Protein AF-A0A928PXU5-F1 (afdb_monomer_lite)

Secondary structure (DSSP, 8-state):
-EEEEEEEEEEEEEEEEPTTSTTEEEEEEEEEEEEEEEE-SSTTSPPEEEEEEEEEEEEEEEE-----S-B--SS--TT--S-SS---B--PPEEEEEEPPPEEEEEEEEE--TTS-------HHHHHTTTS-----PPTT-EEEEEEEE--EEEEEE---PPP----------------TTS-HHHHHHHS----GGGSPPPTTTT-------------

Foldseek 3Di:
DDWDFKFWPDKDWDWADDPPDAQKIKIKIKTKMKIWDFDDPDPPDGTDIDIAIDIDIDIDIDRQDGDPDFDQDPDDDPVCPDDDDSDRPPQFFDKDKDWDGWAWDDKDKDWDAPPPPQPQDDDQVNCVVPPRDHPSPRDGGDTDMDTDTHIDMDMDTHGDDDDDDDDDPPPPPPPPPPPPVDDDVVVVVVPDDPPVVVVDDDDPVVVDPDDDDDDDDDDD

Radius of gyration: 29.77 Å; chains: 1; bounding box: 66×73×74 Å

Sequence (220 aa):
MRLRSAEVLNVFIDVQPVNFNKGFFSCDLTFFFLLGFDLFTSPKNRATCINGITTYSKRVILYGSEGNVKVFSSTVSEECSNHNTTSRSNNCPKCVVQAVDPVPLSARIGELRDCYENVCCIPECVCNCIGGHVATDLQCGEPTVFVTLGLFTIIQLIRNVQMLIPVYDFCIPEKACTDSANDQPCDAFKKIKFPTDDFFPPRPCDISGCGCGCNNCEEE

pLDDT: mean 75.22, std 17.7, range [30.98, 97.38]

Structure (mmCIF, N/CA/C/O backbone):
data_AF-A0A928PXU5-F1
#
_entry.id   AF-A0A928PXU5-F1
#
loop_
_atom_site.group_PDB
_atom_site.id
_atom_site.type_symbol
_atom_site.label_atom_id
_atom_site.label_alt_id
_atom_site.label_comp_id
_atom_site.label_asym_id
_atom_site.label_entity_id
_atom_site.label_seq_id
_atom_site.pdbx_PDB_ins_code
_atom_site.Cartn_x
_atom_site.Cartn_y
_atom_site.Cartn_z
_atom_site.occupancy
_atom_site.B_iso_or_equiv
_atom_site.auth_seq_id
_atom_site.auth_comp_id
_atom_site.auth_asym_id
_atom_site.auth_atom_id
_atom_site.pdbx_PDB_model_num
ATOM 1 N N . MET A 1 1 ? -12.043 -4.207 24.046 1.00 86.50 1 MET A N 1
ATOM 2 C CA . MET A 1 1 ? -12.053 -3.823 22.619 1.00 86.50 1 MET A CA 1
ATOM 3 C C . MET A 1 1 ? -11.528 -4.991 21.808 1.00 86.50 1 MET A C 1
ATOM 5 O O . MET A 1 1 ? -10.602 -5.642 22.273 1.00 86.50 1 MET A O 1
ATOM 9 N N . ARG A 1 2 ? -12.107 -5.267 20.640 1.00 89.00 2 ARG A N 1
ATOM 10 C CA . ARG A 1 2 ? -11.629 -6.298 19.710 1.00 89.00 2 ARG A CA 1
ATOM 11 C C . ARG A 1 2 ? -11.490 -5.692 18.317 1.00 89.00 2 ARG A C 1
ATOM 13 O O . ARG A 1 2 ? -12.437 -5.076 17.843 1.00 89.00 2 ARG A O 1
ATOM 20 N N . LEU A 1 3 ? -10.337 -5.868 17.676 1.00 92.81 3 LEU A N 1
ATOM 21 C CA . LEU A 1 3 ? -10.155 -5.536 16.261 1.00 92.81 3 LEU A CA 1
ATOM 22 C C . LEU A 1 3 ? -10.848 -6.623 15.427 1.00 92.81 3 LEU A C 1
ATOM 24 O O . LEU A 1 3 ? -10.551 -7.805 15.585 1.00 92.81 3 LEU A O 1
ATOM 28 N N . ARG A 1 4 ? -11.837 -6.222 14.629 1.00 92.06 4 ARG A N 1
ATOM 29 C CA . ARG A 1 4 ? -12.734 -7.102 13.871 1.00 92.06 4 ARG A CA 1
ATOM 30 C C . ARG A 1 4 ? -12.236 -7.322 12.447 1.00 92.06 4 ARG A C 1
ATOM 32 O O . ARG A 1 4 ? -12.264 -8.452 11.974 1.00 92.06 4 ARG A O 1
ATOM 39 N N . SER A 1 5 ? -11.818 -6.253 11.781 1.00 94.06 5 SER A N 1
ATOM 40 C CA . SER A 1 5 ? -11.383 -6.269 10.385 1.00 94.06 5 SER A CA 1
ATOM 41 C C . SER A 1 5 ? -10.274 -5.252 10.158 1.00 94.06 5 SER A C 1
ATOM 43 O O . SER A 1 5 ? -10.168 -4.262 10.888 1.00 94.06 5 SER A O 1
ATOM 45 N N . ALA A 1 6 ? -9.450 -5.521 9.152 1.00 96.31 6 ALA A N 1
ATOM 46 C CA . ALA A 1 6 ? -8.442 -4.607 8.653 1.00 96.31 6 ALA A CA 1
ATOM 47 C C . ALA A 1 6 ? -8.335 -4.796 7.136 1.00 96.31 6 ALA A C 1
ATOM 49 O O . ALA A 1 6 ? -8.132 -5.918 6.684 1.00 96.31 6 ALA A O 1
ATOM 50 N N . GLU A 1 7 ? -8.499 -3.719 6.375 1.00 95.31 7 GLU A N 1
ATOM 51 C CA . GLU A 1 7 ? -8.553 -3.737 4.907 1.00 95.31 7 GLU A CA 1
ATOM 52 C C . GLU A 1 7 ? -7.593 -2.696 4.333 1.00 95.31 7 GLU A C 1
ATOM 54 O O . GLU A 1 7 ? -7.434 -1.615 4.911 1.00 95.31 7 GLU A O 1
ATOM 59 N N . VAL A 1 8 ? -6.949 -2.997 3.203 1.00 94.75 8 VAL A N 1
ATOM 60 C CA . VAL A 1 8 ? -6.136 -2.006 2.477 1.00 94.75 8 VAL A CA 1
ATOM 61 C C . VAL A 1 8 ? -7.058 -1.132 1.631 1.00 94.75 8 VAL A C 1
ATOM 63 O O . VAL A 1 8 ? -7.621 -1.594 0.645 1.00 94.75 8 VAL A O 1
ATOM 66 N N . LEU A 1 9 ? -7.184 0.151 1.977 1.00 91.38 9 LEU A N 1
ATOM 67 C CA . LEU A 1 9 ? -7.997 1.096 1.204 1.00 91.38 9 LEU A CA 1
ATOM 68 C C . LEU A 1 9 ? -7.270 1.592 -0.039 1.00 91.38 9 LEU A C 1
ATOM 70 O O . LEU A 1 9 ? -7.833 1.642 -1.128 1.00 91.38 9 LEU A O 1
ATOM 74 N N . ASN A 1 10 ? -6.031 2.038 0.149 1.00 90.25 10 ASN A N 1
ATOM 75 C CA . ASN A 1 10 ? -5.236 2.622 -0.916 1.00 90.25 10 ASN A CA 1
ATOM 76 C C . ASN A 1 10 ? -3.746 2.564 -0.573 1.00 90.25 10 ASN A C 1
ATOM 78 O O . ASN A 1 10 ? -3.361 2.488 0.598 1.00 90.25 10 ASN A O 1
ATOM 82 N N . VAL A 1 11 ? -2.913 2.649 -1.606 1.00 92.69 11 VAL A N 1
ATOM 83 C CA . VAL A 1 11 ? -1.465 2.792 -1.487 1.00 92.69 11 VAL A CA 1
ATOM 84 C C . VAL A 1 11 ? -1.023 3.930 -2.397 1.00 92.69 11 VAL A C 1
ATOM 86 O O . VAL A 1 11 ? -1.112 3.815 -3.617 1.00 92.69 11 VAL A O 1
ATOM 89 N N . PHE A 1 12 ? -0.526 5.020 -1.815 1.00 92.12 12 PHE A N 1
ATOM 90 C CA . PHE A 1 12 ? 0.184 6.030 -2.597 1.00 92.12 12 PHE A CA 1
ATOM 91 C C . PHE A 1 12 ? 1.623 5.587 -2.809 1.00 92.12 12 PHE A C 1
ATOM 93 O O . PHE A 1 12 ? 2.251 5.037 -1.905 1.00 92.12 12 PHE A O 1
ATOM 100 N N . ILE A 1 13 ? 2.120 5.804 -4.022 1.00 93.94 13 ILE A N 1
ATOM 101 C CA . ILE A 1 13 ? 3.445 5.376 -4.451 1.00 93.94 13 ILE A CA 1
ATOM 102 C C . ILE A 1 13 ? 4.115 6.574 -5.112 1.00 93.94 13 ILE A C 1
ATOM 104 O O . ILE A 1 13 ? 3.600 7.091 -6.102 1.00 93.94 13 ILE A O 1
ATOM 108 N N . ASP A 1 14 ? 5.266 6.980 -4.589 1.00 93.31 14 ASP A N 1
ATOM 109 C CA . ASP A 1 14 ? 6.171 7.922 -5.246 1.00 93.31 14 ASP A CA 1
ATOM 110 C C . ASP A 1 14 ? 7.464 7.202 -5.644 1.00 93.31 14 ASP A C 1
ATOM 112 O O . ASP A 1 14 ? 8.007 6.403 -4.877 1.00 93.31 14 ASP A O 1
ATOM 116 N N . VAL A 1 15 ? 7.941 7.442 -6.867 1.00 92.62 15 VAL A N 1
ATOM 117 C CA . VAL A 1 15 ? 9.117 6.766 -7.434 1.00 92.62 15 VAL A CA 1
ATOM 118 C C . VAL A 1 15 ? 10.143 7.802 -7.855 1.00 92.62 15 VAL A C 1
ATOM 120 O O . VAL A 1 15 ? 9.945 8.544 -8.819 1.00 92.62 15 VAL A O 1
ATOM 123 N N . GLN A 1 16 ? 11.292 7.789 -7.185 1.00 91.38 16 GLN A N 1
ATOM 124 C CA . GLN A 1 16 ? 12.370 8.744 -7.419 1.00 91.38 16 GLN A CA 1
ATOM 125 C C . GLN A 1 16 ? 13.688 8.031 -7.745 1.00 91.38 16 GLN A C 1
ATOM 127 O O . GLN A 1 16 ? 14.020 7.025 -7.113 1.00 91.38 16 GLN A O 1
ATOM 132 N N . PRO A 1 17 ? 14.480 8.519 -8.715 1.00 89.94 17 PRO A N 1
ATOM 133 C CA . PRO A 1 17 ? 15.813 7.980 -8.961 1.00 89.94 17 PRO A CA 1
ATOM 134 C C . PRO A 1 17 ? 16.731 8.235 -7.758 1.00 89.94 17 PRO A C 1
ATOM 136 O O . PRO A 1 17 ? 16.696 9.303 -7.149 1.00 89.94 17 PRO A O 1
ATOM 139 N N . VAL A 1 18 ? 17.583 7.264 -7.427 1.00 90.44 18 VAL A N 1
ATOM 140 C CA . VAL A 1 18 ? 18.582 7.418 -6.361 1.00 90.44 18 VAL A CA 1
ATOM 141 C C . VAL A 1 18 ? 19.843 8.066 -6.930 1.00 90.44 18 VAL A C 1
ATOM 143 O O . VAL A 1 18 ? 20.383 7.631 -7.948 1.00 90.44 18 VAL A O 1
ATOM 146 N N . ASN A 1 19 ? 20.345 9.101 -6.256 1.00 83.94 19 ASN A N 1
ATOM 147 C CA . ASN A 1 19 ? 21.593 9.754 -6.647 1.00 83.94 19 ASN A CA 1
ATOM 148 C C . ASN A 1 19 ? 22.770 8.766 -6.572 1.00 83.94 19 ASN A C 1
ATOM 150 O O . ASN A 1 19 ? 22.836 7.937 -5.667 1.00 83.94 19 ASN A O 1
ATOM 154 N N . PHE A 1 20 ? 23.714 8.876 -7.509 1.00 79.56 20 PHE A N 1
ATOM 155 C CA . PHE A 1 20 ? 24.962 8.091 -7.578 1.00 79.56 20 PHE A CA 1
ATOM 156 C C . PHE A 1 20 ? 24.826 6.578 -7.839 1.00 79.56 20 PHE A C 1
ATOM 158 O O . PHE A 1 20 ? 25.814 5.965 -8.232 1.00 79.56 20 PHE A O 1
ATOM 165 N N . ASN A 1 21 ? 23.629 5.991 -7.743 1.00 85.12 21 ASN A N 1
ATOM 166 C CA . ASN A 1 21 ? 23.372 4.579 -8.048 1.00 85.12 21 ASN A CA 1
ATOM 167 C C . ASN A 1 21 ? 22.487 4.451 -9.291 1.00 85.12 21 ASN A C 1
ATOM 169 O O . ASN A 1 21 ? 21.257 4.421 -9.208 1.00 85.12 21 ASN A O 1
ATOM 173 N N . LYS A 1 22 ? 23.123 4.393 -10.467 1.00 86.44 22 LYS A N 1
ATOM 174 C CA . LYS A 1 22 ? 22.404 4.308 -11.742 1.00 86.44 22 LYS A CA 1
ATOM 175 C C . LYS A 1 22 ? 21.502 3.077 -11.783 1.00 86.44 22 LYS A C 1
ATOM 177 O O . LYS A 1 22 ? 21.886 1.973 -11.414 1.00 86.44 22 LYS A O 1
ATOM 182 N N . GLY A 1 23 ? 20.273 3.311 -1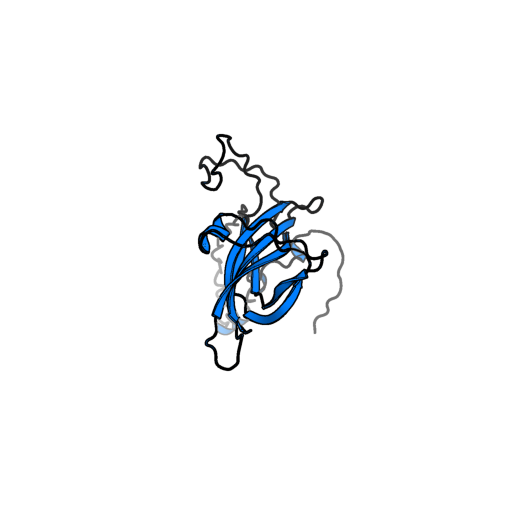2.223 1.00 87.44 23 GLY A N 1
ATOM 183 C CA . GLY A 1 23 ? 19.241 2.295 -12.351 1.00 87.44 23 GLY A CA 1
ATOM 184 C C . GLY A 1 23 ? 18.565 1.850 -11.054 1.00 87.44 23 GLY A C 1
ATOM 185 O O . GLY A 1 23 ? 17.642 1.042 -11.121 1.00 87.44 23 GLY A O 1
ATOM 186 N N . PHE A 1 24 ? 18.939 2.403 -9.898 1.00 92.81 24 PHE A N 1
ATOM 187 C CA . PHE A 1 24 ? 18.208 2.212 -8.646 1.00 92.81 24 PHE A CA 1
ATOM 188 C C . PHE A 1 24 ? 17.202 3.339 -8.408 1.00 92.81 24 PHE A C 1
ATOM 190 O O . PHE A 1 24 ? 17.481 4.516 -8.651 1.00 92.81 24 PHE A O 1
ATOM 197 N N . PHE A 1 25 ? 16.031 2.969 -7.895 1.00 93.31 25 PHE A N 1
ATOM 198 C CA . PHE A 1 25 ? 14.935 3.887 -7.603 1.00 93.31 25 PHE A CA 1
ATOM 199 C C . PHE A 1 25 ? 14.444 3.680 -6.170 1.00 93.31 25 PHE A C 1
ATOM 201 O O . PHE A 1 25 ? 14.301 2.547 -5.708 1.00 93.31 25 PHE A O 1
ATOM 208 N N . SER A 1 26 ? 14.194 4.789 -5.480 1.00 95.31 26 SER A N 1
ATOM 209 C CA . SER A 1 26 ? 13.479 4.849 -4.211 1.00 95.31 26 SER A CA 1
ATOM 210 C C . SER A 1 26 ? 11.992 4.796 -4.513 1.00 95.31 26 SER A C 1
ATOM 212 O O . SER A 1 26 ? 11.496 5.626 -5.271 1.00 95.31 26 SER A O 1
ATOM 214 N N . CYS A 1 27 ? 11.303 3.816 -3.945 1.00 95.88 27 CYS A N 1
ATOM 215 C CA . CYS A 1 27 ? 9.852 3.754 -3.934 1.00 95.88 27 CYS A CA 1
ATOM 216 C C . CYS A 1 27 ? 9.395 4.083 -2.515 1.00 95.88 27 CYS A C 1
ATOM 218 O O . CYS A 1 27 ? 9.677 3.319 -1.586 1.00 95.88 27 CYS A O 1
ATOM 220 N N . ASP A 1 28 ? 8.718 5.211 -2.361 1.00 95.69 28 ASP A N 1
ATOM 221 C CA . ASP A 1 28 ? 8.117 5.659 -1.113 1.00 95.69 28 ASP A CA 1
ATOM 222 C C . ASP A 1 28 ? 6.628 5.293 -1.153 1.00 95.69 28 ASP A C 1
ATOM 224 O O . ASP A 1 28 ? 5.867 5.797 -1.978 1.00 95.69 28 ASP A O 1
ATOM 228 N N . LEU A 1 29 ? 6.236 4.327 -0.319 1.00 95.25 29 LEU A N 1
ATOM 229 C CA . LEU A 1 29 ? 4.883 3.784 -0.260 1.00 95.25 29 LEU A CA 1
ATOM 230 C C . LEU A 1 29 ? 4.173 4.269 0.996 1.00 95.25 29 LEU A C 1
ATOM 232 O O . LEU A 1 29 ? 4.710 4.124 2.094 1.00 95.25 29 LEU A O 1
ATOM 236 N N . THR A 1 30 ? 2.935 4.728 0.857 1.00 93.50 30 THR A N 1
ATOM 237 C CA . THR A 1 30 ? 2.065 5.090 1.980 1.00 93.50 30 THR A CA 1
ATOM 238 C C . THR A 1 30 ? 0.774 4.287 1.897 1.00 93.50 30 THR A C 1
ATOM 240 O O . THR A 1 30 ? -0.068 4.531 1.035 1.00 93.50 30 THR A O 1
ATOM 243 N N . PHE A 1 31 ? 0.636 3.306 2.788 1.00 93.75 31 PHE A N 1
ATOM 244 C CA . PHE A 1 31 ? -0.532 2.438 2.904 1.00 93.75 31 PHE A CA 1
ATOM 245 C C . PHE A 1 31 ? -1.580 3.076 3.811 1.00 93.75 31 PHE A C 1
ATOM 247 O O . PHE A 1 31 ? -1.246 3.524 4.908 1.00 93.75 31 PHE A O 1
ATOM 254 N N . PHE A 1 32 ? -2.839 3.040 3.384 1.00 92.25 32 PHE A N 1
ATOM 255 C CA . PHE A 1 32 ? -3.998 3.463 4.166 1.00 92.25 32 PHE A CA 1
ATOM 256 C C . PHE A 1 32 ? -4.847 2.242 4.470 1.00 92.25 32 PHE A C 1
ATOM 258 O O . PHE A 1 32 ? -5.230 1.511 3.554 1.00 92.25 32 PHE A O 1
ATOM 265 N N . PHE A 1 33 ? -5.156 2.036 5.745 1.00 92.81 33 PHE A N 1
ATOM 266 C CA . PHE A 1 33 ? -5.960 0.906 6.187 1.00 92.81 33 PHE A CA 1
ATOM 267 C C . PHE A 1 33 ? -7.260 1.372 6.820 1.00 92.81 33 PHE A C 1
ATOM 269 O O . PHE A 1 33 ? -7.253 2.298 7.635 1.00 92.81 33 PHE A O 1
ATOM 276 N N . LEU A 1 34 ? -8.349 0.678 6.497 1.00 92.25 34 LEU A N 1
ATOM 277 C CA . LEU A 1 34 ? -9.611 0.779 7.218 1.00 92.25 34 LEU A CA 1
ATOM 278 C C . LEU A 1 34 ? -9.662 -0.310 8.279 1.00 92.25 34 LEU A C 1
ATOM 280 O O . LEU A 1 34 ? -9.491 -1.489 7.978 1.00 92.25 34 LEU A O 1
ATOM 284 N N . LEU A 1 35 ? -9.914 0.082 9.519 1.00 93.31 35 LEU A N 1
ATOM 285 C CA . LEU A 1 35 ? -9.993 -0.821 10.657 1.00 93.31 35 LEU A CA 1
ATOM 286 C C . LEU A 1 35 ? -11.393 -0.782 11.249 1.00 93.31 35 LEU A C 1
ATOM 288 O O . LEU A 1 35 ? -11.919 0.299 11.502 1.00 93.31 35 LEU A O 1
ATOM 292 N N . GLY A 1 36 ? -11.968 -1.950 11.522 1.00 93.31 36 GLY A N 1
ATOM 293 C CA . GLY A 1 36 ? -13.236 -2.082 12.238 1.00 93.31 36 GLY A CA 1
ATOM 294 C C . GLY A 1 36 ? -13.014 -2.608 13.651 1.00 93.31 36 GLY A C 1
ATOM 295 O O . GLY A 1 36 ? -12.349 -3.627 13.833 1.00 93.31 36 GLY A O 1
ATOM 296 N N . PHE A 1 37 ? -13.594 -1.967 14.663 1.00 92.50 37 PHE A N 1
ATOM 297 C CA . PHE A 1 37 ? -13.450 -2.355 16.067 1.00 92.50 37 PHE A CA 1
ATOM 298 C C . PHE A 1 37 ? -14.789 -2.589 16.760 1.00 92.50 37 PHE A C 1
ATOM 300 O O . PHE A 1 37 ? -15.763 -1.872 16.538 1.00 92.50 37 PHE A O 1
ATOM 307 N N . ASP A 1 38 ? -14.774 -3.533 17.700 1.00 92.00 38 ASP A N 1
ATOM 308 C CA . ASP A 1 38 ? -15.843 -3.799 18.657 1.00 92.00 38 ASP A CA 1
ATOM 309 C C . ASP A 1 38 ? -15.453 -3.238 20.024 1.00 92.00 38 ASP A C 1
ATOM 311 O O . ASP A 1 38 ? -14.546 -3.748 20.699 1.00 92.00 38 ASP A O 1
ATOM 315 N N . LEU A 1 39 ? -16.147 -2.189 20.455 1.00 89.25 39 LEU A N 1
ATOM 316 C CA . LEU A 1 39 ? -15.998 -1.603 21.779 1.00 89.25 39 LEU A CA 1
ATOM 317 C C . LEU A 1 39 ? -17.031 -2.186 22.740 1.00 89.25 39 LEU A C 1
ATOM 319 O O . LEU A 1 39 ? -18.232 -2.151 22.488 1.00 89.25 39 LEU A O 1
ATOM 323 N N . PHE A 1 40 ? -16.549 -2.680 23.878 1.00 88.31 40 PHE A N 1
ATOM 324 C CA . PHE A 1 40 ? -17.372 -3.206 24.963 1.00 88.31 40 PHE A CA 1
ATOM 325 C C . PHE A 1 40 ? -17.168 -2.303 26.178 1.00 88.31 40 PHE A C 1
ATOM 327 O O . PHE A 1 40 ? -16.100 -2.333 26.786 1.00 88.31 40 PHE A O 1
ATOM 334 N N . THR A 1 41 ? -18.158 -1.470 26.496 1.00 84.94 41 THR A N 1
ATOM 335 C CA . THR A 1 41 ? -18.100 -0.511 27.617 1.00 84.94 41 THR A CA 1
ATOM 336 C C . THR A 1 41 ? -18.622 -1.095 28.929 1.00 84.94 41 THR A C 1
ATOM 338 O O . THR A 1 41 ? -18.273 -0.619 30.003 1.00 84.94 41 THR A O 1
ATOM 341 N N . SER A 1 42 ? -19.446 -2.142 28.861 1.00 83.88 42 SER A N 1
ATOM 342 C CA . SER A 1 42 ? -19.974 -2.865 30.018 1.00 83.88 42 SER A CA 1
ATOM 343 C C . SER A 1 42 ? -20.255 -4.322 29.637 1.00 83.88 42 SER A C 1
ATOM 345 O O . SER A 1 42 ? -20.677 -4.559 28.502 1.00 83.88 42 SER A O 1
ATOM 347 N N . PRO A 1 43 ? -20.102 -5.298 30.555 1.00 79.94 43 PRO A N 1
ATOM 348 C CA . PRO A 1 43 ? -20.346 -6.716 30.271 1.00 79.94 43 PRO A CA 1
ATOM 349 C C . PRO A 1 43 ? -21.757 -7.040 29.756 1.00 79.94 43 PRO A C 1
ATOM 351 O O . PRO A 1 43 ? -21.959 -8.088 29.153 1.00 79.94 43 PRO A O 1
ATOM 354 N N . LYS A 1 44 ? -22.743 -6.168 30.016 1.00 82.75 44 LYS A N 1
ATOM 355 C CA . LYS A 1 44 ? -24.154 -6.376 29.645 1.00 82.75 44 LYS A CA 1
ATOM 356 C C . LYS A 1 44 ? -24.598 -5.609 28.395 1.00 82.75 44 LYS A C 1
ATOM 358 O O . LYS A 1 44 ? -25.717 -5.819 27.936 1.00 82.75 44 LYS A O 1
ATOM 363 N N . ASN A 1 45 ? -23.755 -4.731 27.848 1.00 82.88 45 ASN A N 1
ATOM 364 C CA . ASN A 1 45 ? -24.097 -3.945 26.665 1.00 82.88 45 ASN A CA 1
ATOM 365 C C . ASN A 1 45 ? -23.637 -4.632 25.379 1.00 82.88 45 ASN A C 1
ATOM 367 O O . ASN A 1 45 ? -22.620 -5.324 25.344 1.00 82.88 45 ASN A O 1
ATOM 371 N N . ARG A 1 46 ? -24.390 -4.401 24.297 1.00 85.38 46 ARG A N 1
ATOM 372 C CA . ARG A 1 46 ? -23.962 -4.785 22.948 1.00 85.38 46 ARG A CA 1
ATOM 373 C C . ARG A 1 46 ? -22.707 -4.008 22.560 1.00 85.38 46 ARG A C 1
ATOM 375 O O . ARG A 1 46 ? -22.536 -2.862 22.969 1.00 85.38 46 ARG A O 1
ATOM 382 N N . ALA A 1 47 ? -21.854 -4.643 21.761 1.00 87.94 47 ALA A N 1
ATOM 383 C CA . ALA A 1 47 ? -20.648 -4.010 21.256 1.00 87.94 47 ALA A CA 1
ATOM 384 C C . ALA A 1 47 ? -20.996 -2.822 20.350 1.00 87.94 47 ALA A C 1
ATOM 386 O O . ALA A 1 47 ? -21.792 -2.965 19.419 1.00 87.94 47 ALA A O 1
ATOM 387 N N . THR A 1 48 ? -20.365 -1.678 20.592 1.00 89.81 48 THR A N 1
ATOM 388 C CA . THR A 1 48 ? -20.408 -0.542 19.669 1.00 89.81 48 THR A CA 1
ATOM 389 C C . THR A 1 48 ? -19.364 -0.764 18.586 1.00 89.81 48 THR A C 1
ATOM 391 O O . THR A 1 48 ? -18.198 -1.013 18.892 1.00 89.81 48 THR A O 1
ATOM 394 N N . CYS A 1 49 ? -19.785 -0.685 17.326 1.00 89.12 49 CYS A N 1
ATOM 395 C CA . CYS A 1 49 ? -18.892 -0.818 16.181 1.00 89.12 49 CYS A CA 1
ATOM 396 C C . CYS A 1 49 ? -18.330 0.561 15.846 1.00 89.12 49 CYS A C 1
ATOM 398 O O . CYS A 1 49 ? -19.113 1.485 15.630 1.00 89.12 49 CYS A O 1
ATOM 400 N N . ILE A 1 50 ? -17.010 0.697 15.797 1.00 88.31 50 ILE A N 1
ATOM 401 C CA . ILE A 1 50 ? -16.359 1.922 15.324 1.00 88.31 50 ILE A CA 1
ATOM 402 C C . ILE A 1 50 ? -15.392 1.586 14.199 1.00 88.31 50 ILE A C 1
ATOM 404 O O . ILE A 1 50 ? -14.810 0.501 14.188 1.00 88.31 50 ILE A O 1
ATOM 408 N N . ASN A 1 51 ? -15.196 2.536 13.293 1.00 88.31 51 ASN A N 1
ATOM 409 C CA . ASN A 1 51 ? -14.189 2.436 12.251 1.00 88.31 51 ASN A CA 1
ATOM 410 C C . ASN A 1 51 ? -13.074 3.442 12.530 1.00 88.31 51 ASN A C 1
ATOM 412 O O . ASN A 1 51 ? -13.327 4.523 13.060 1.00 88.31 51 ASN A O 1
ATOM 416 N N . GLY A 1 52 ? -11.849 3.081 12.175 1.00 87.38 52 GLY A N 1
ATOM 417 C CA . GLY A 1 52 ? -10.688 3.956 12.261 1.00 87.38 52 GLY A CA 1
ATOM 418 C C . GLY A 1 52 ? -9.818 3.817 11.024 1.00 87.38 52 GLY A C 1
ATOM 419 O O . GLY A 1 52 ? -9.844 2.785 10.354 1.00 87.38 52 GLY A O 1
ATOM 420 N N . ILE A 1 53 ? -9.040 4.854 10.736 1.00 87.38 53 ILE A N 1
ATOM 421 C CA . ILE A 1 53 ? -8.029 4.829 9.681 1.00 87.38 53 ILE A CA 1
ATOM 422 C C . ILE A 1 53 ? -6.665 4.798 10.339 1.00 87.38 53 ILE A C 1
ATOM 424 O O . ILE A 1 53 ? -6.426 5.491 11.328 1.00 87.38 53 ILE A O 1
ATOM 428 N N . THR A 1 54 ? -5.754 4.022 9.773 1.00 87.88 54 THR A N 1
ATOM 429 C CA . THR A 1 54 ? -4.341 4.126 10.117 1.00 87.88 54 THR A CA 1
ATOM 430 C C . THR A 1 54 ? -3.488 4.138 8.860 1.00 87.88 54 THR A C 1
ATOM 432 O O . THR A 1 54 ? -3.905 3.645 7.810 1.00 87.88 54 THR A O 1
ATOM 435 N N . THR A 1 55 ? -2.302 4.726 8.976 1.00 89.31 55 THR A N 1
ATOM 436 C CA . THR A 1 55 ? -1.376 4.913 7.861 1.00 89.31 55 THR A CA 1
ATOM 437 C C . THR A 1 55 ? -0.042 4.264 8.200 1.00 89.31 55 THR A C 1
ATOM 439 O O . THR A 1 55 ? 0.425 4.361 9.334 1.00 89.31 55 THR A O 1
ATOM 442 N N . TYR A 1 56 ? 0.583 3.611 7.225 1.00 91.81 56 TYR A N 1
ATOM 443 C CA . TYR A 1 56 ? 1.932 3.066 7.355 1.00 91.81 56 TYR A CA 1
ATOM 444 C C . TYR A 1 56 ? 2.766 3.440 6.137 1.00 91.81 56 TYR A C 1
ATOM 446 O O . TYR A 1 56 ? 2.383 3.140 5.006 1.00 91.81 56 TYR A O 1
ATOM 454 N N . SER A 1 57 ? 3.923 4.052 6.374 1.00 92.50 57 SER A N 1
ATOM 455 C CA . SER A 1 57 ? 4.867 4.400 5.315 1.00 92.50 57 SER A CA 1
ATOM 456 C C . SER A 1 57 ? 6.021 3.403 5.268 1.00 92.50 57 SER A C 1
ATOM 458 O O . SER A 1 57 ? 6.630 3.085 6.290 1.00 92.50 57 SER A O 1
ATOM 460 N N . LYS A 1 58 ? 6.340 2.918 4.068 1.00 93.62 58 LYS A N 1
ATOM 461 C CA . LYS A 1 58 ? 7.461 2.015 3.798 1.00 93.62 58 LYS A CA 1
ATOM 462 C C . LYS A 1 58 ? 8.260 2.552 2.623 1.00 93.62 58 LYS A C 1
ATOM 464 O O . LYS A 1 58 ? 7.710 2.769 1.553 1.00 93.62 58 LYS A O 1
ATOM 469 N N . ARG A 1 59 ? 9.569 2.688 2.805 1.00 95.50 59 ARG A N 1
ATOM 470 C CA . ARG A 1 59 ? 10.504 3.047 1.738 1.00 95.50 59 ARG A CA 1
ATOM 471 C C . ARG A 1 59 ? 11.317 1.828 1.329 1.00 95.50 59 ARG A C 1
ATOM 473 O O . ARG A 1 59 ? 11.877 1.149 2.189 1.00 95.50 59 ARG A O 1
ATOM 480 N N . VAL A 1 60 ? 11.398 1.549 0.031 1.00 95.75 60 VAL A N 1
ATOM 481 C CA . VAL A 1 60 ? 12.252 0.486 -0.524 1.00 95.75 60 VAL A CA 1
ATOM 482 C C . VAL A 1 60 ? 13.102 1.021 -1.668 1.00 95.75 60 VAL A C 1
ATOM 484 O O . VAL A 1 60 ? 12.685 1.924 -2.386 1.00 95.75 60 VAL A O 1
ATOM 487 N N . ILE A 1 61 ? 14.294 0.456 -1.850 1.00 95.38 61 ILE A N 1
ATOM 488 C CA . ILE A 1 61 ? 15.159 0.758 -2.993 1.00 95.38 61 ILE A CA 1
ATOM 489 C C . ILE A 1 61 ? 15.226 -0.490 -3.860 1.00 95.38 61 ILE A C 1
ATOM 491 O O . ILE A 1 61 ? 15.610 -1.556 -3.382 1.00 95.38 61 ILE A O 1
ATOM 495 N N . LEU A 1 62 ? 14.842 -0.354 -5.125 1.00 95.19 62 LEU A N 1
ATOM 496 C CA . LEU A 1 62 ? 14.803 -1.451 -6.087 1.00 95.19 62 LEU A CA 1
ATOM 497 C C . LEU A 1 62 ? 15.578 -1.066 -7.348 1.00 95.19 62 LEU A C 1
ATOM 499 O O . LEU A 1 62 ? 15.607 0.101 -7.749 1.00 95.19 62 LEU A O 1
ATOM 503 N N . TYR A 1 63 ? 16.203 -2.053 -7.985 1.00 93.19 63 TYR A N 1
ATOM 504 C CA . TYR A 1 63 ? 16.816 -1.870 -9.295 1.00 93.19 63 TYR A CA 1
ATOM 505 C C . TYR A 1 63 ? 15.734 -1.935 -10.379 1.00 93.19 63 TYR A C 1
ATOM 507 O O . TYR A 1 63 ? 15.026 -2.930 -10.500 1.00 93.19 63 TYR A O 1
ATOM 515 N N . GLY A 1 64 ? 15.599 -0.865 -11.158 1.00 89.69 64 GLY A N 1
ATOM 516 C CA . GLY A 1 64 ? 14.617 -0.711 -12.233 1.00 89.69 64 GLY A CA 1
ATOM 517 C C . GLY A 1 64 ? 15.249 -0.599 -13.621 1.00 89.69 64 GLY A C 1
ATOM 518 O O . GLY A 1 64 ? 14.621 -0.044 -14.523 1.00 89.69 64 GLY A O 1
ATOM 519 N N . SER A 1 65 ? 16.486 -1.087 -13.789 1.00 86.75 65 SER A N 1
ATOM 520 C CA . SER A 1 65 ? 17.324 -0.907 -14.985 1.00 86.75 65 SER A CA 1
ATOM 521 C C . SER A 1 65 ? 17.793 0.540 -15.193 1.00 86.75 65 SER A C 1
ATOM 523 O O . SER A 1 65 ? 17.365 1.463 -14.496 1.00 86.75 65 SER A O 1
ATOM 525 N N . GLU A 1 66 ? 18.666 0.779 -16.167 1.00 84.25 66 GLU A N 1
ATOM 526 C CA . GLU A 1 66 ? 19.116 2.115 -16.563 1.00 84.25 66 GLU A CA 1
ATOM 527 C C . GLU A 1 66 ? 18.242 2.698 -17.680 1.00 84.25 66 GLU A C 1
ATOM 529 O O . GLU A 1 66 ? 17.959 2.054 -18.686 1.00 84.25 66 GLU A O 1
ATOM 534 N N . GLY A 1 67 ? 17.792 3.938 -17.493 1.00 70.12 67 GLY A N 1
ATOM 535 C CA . GLY A 1 67 ? 16.872 4.630 -18.395 1.00 70.12 67 GLY A CA 1
ATOM 536 C C . GLY A 1 67 ? 17.514 5.869 -18.999 1.00 70.12 67 GLY A C 1
ATOM 537 O O . GLY A 1 67 ? 16.905 6.933 -18.974 1.00 70.12 67 GLY A O 1
ATOM 538 N N . ASN A 1 68 ? 18.745 5.758 -19.508 1.00 68.94 68 ASN A N 1
ATOM 539 C CA . ASN A 1 68 ? 19.541 6.895 -20.008 1.00 68.94 68 ASN A CA 1
ATOM 540 C C . ASN A 1 68 ? 19.041 7.453 -21.360 1.00 68.94 68 ASN A C 1
ATOM 542 O O . ASN A 1 68 ? 19.798 8.060 -22.113 1.00 68.94 68 ASN A O 1
ATOM 546 N N . VAL A 1 69 ? 17.764 7.246 -21.677 1.00 71.56 69 VAL A N 1
ATOM 547 C CA . VAL A 1 69 ? 17.113 7.669 -22.916 1.00 71.56 69 VAL A CA 1
ATOM 548 C C . VAL A 1 69 ? 15.860 8.474 -22.592 1.00 71.56 69 VAL A C 1
ATOM 550 O O . VAL A 1 69 ? 15.112 8.150 -21.666 1.00 71.56 69 VAL A O 1
ATOM 553 N N . LYS A 1 70 ? 15.637 9.546 -23.356 1.00 74.81 70 LYS A N 1
ATOM 554 C CA . LYS A 1 70 ? 14.404 10.336 -23.297 1.00 74.81 70 LYS A CA 1
ATOM 555 C C . LYS A 1 70 ? 13.383 9.685 -24.219 1.00 74.81 70 LYS A C 1
ATOM 557 O O . LYS A 1 70 ? 13.654 9.523 -25.405 1.00 74.81 70 LYS A O 1
ATOM 562 N N . VAL A 1 71 ? 12.233 9.321 -23.669 1.00 74.56 71 VAL A N 1
ATOM 563 C CA . VAL A 1 71 ? 11.125 8.751 -24.436 1.00 74.56 71 VAL A CA 1
ATOM 564 C C . VAL A 1 71 ? 10.165 9.881 -24.802 1.00 74.56 71 VAL A C 1
ATOM 566 O O . VAL A 1 71 ? 9.883 10.758 -23.988 1.00 74.56 71 VAL A O 1
ATOM 569 N N . PHE A 1 72 ? 9.697 9.879 -26.045 1.00 77.56 72 PHE A N 1
ATOM 570 C CA . PHE A 1 72 ? 8.663 10.782 -26.536 1.00 77.56 72 PHE A CA 1
ATOM 571 C C . PHE A 1 72 ? 7.562 9.907 -27.131 1.00 77.56 72 PHE A C 1
ATOM 573 O O . PHE A 1 72 ? 7.857 9.043 -27.955 1.00 77.56 72 PHE A O 1
ATOM 580 N N . SER A 1 73 ? 6.316 10.098 -26.696 1.00 72.38 73 SER A N 1
ATOM 581 C CA . SER A 1 73 ? 5.161 9.355 -27.206 1.00 72.38 73 SER A CA 1
ATOM 582 C C . SER A 1 73 ? 4.171 10.304 -27.873 1.00 72.38 73 SER A C 1
ATOM 584 O O . SER A 1 73 ? 3.979 11.427 -27.408 1.00 72.38 73 SER A O 1
ATOM 586 N N . SER A 1 74 ? 3.544 9.853 -28.961 1.00 74.69 74 SER A N 1
ATOM 587 C CA . SER A 1 74 ? 2.463 10.576 -29.641 1.00 74.69 74 SER A CA 1
ATOM 588 C C . SER A 1 74 ? 1.116 10.443 -28.924 1.00 74.69 74 SER A C 1
ATOM 590 O O . SER A 1 74 ? 0.211 11.233 -29.180 1.00 74.69 74 SER A O 1
ATOM 592 N N . THR A 1 75 ? 0.976 9.471 -28.018 1.00 63.50 75 THR A N 1
ATOM 593 C CA . THR A 1 75 ? -0.226 9.273 -27.202 1.00 63.50 75 THR A CA 1
ATOM 594 C C . THR A 1 75 ? -0.048 9.946 -25.847 1.00 63.50 75 THR A C 1
ATOM 596 O O . THR A 1 75 ? 0.877 9.612 -25.103 1.00 63.50 75 THR A O 1
ATOM 599 N N . VAL A 1 76 ? -0.946 10.870 -25.507 1.00 57.69 76 VAL A N 1
ATOM 600 C CA . VAL A 1 76 ? -1.015 11.462 -24.166 1.00 57.69 76 VAL A CA 1
ATOM 601 C C . VAL A 1 76 ? -1.445 10.365 -23.194 1.00 57.69 76 VAL A C 1
ATOM 603 O O . VAL A 1 76 ? -2.540 9.827 -23.312 1.00 57.69 76 VAL A O 1
ATOM 606 N N . SER A 1 77 ? -0.573 9.995 -22.259 1.00 55.38 77 SER A N 1
ATOM 607 C CA . SER A 1 77 ? -0.939 9.119 -21.147 1.00 55.38 77 SER A CA 1
ATOM 608 C C . SER A 1 77 ? -1.980 9.827 -20.275 1.00 55.38 77 SER A C 1
ATOM 610 O O . SER A 1 77 ? -1.709 10.919 -19.772 1.00 55.38 77 SER A O 1
ATOM 612 N N . GLU A 1 78 ? -3.138 9.199 -20.063 1.00 52.78 78 GLU A N 1
ATOM 613 C CA . GLU A 1 78 ? -4.247 9.717 -19.237 1.00 52.78 78 GLU A CA 1
ATOM 614 C C . GLU A 1 78 ? -3.852 9.991 -17.767 1.00 52.78 78 GLU A C 1
ATOM 616 O O . GLU A 1 78 ? -4.557 10.691 -17.044 1.00 52.78 78 GLU A O 1
ATOM 621 N N . GLU A 1 79 ? -2.679 9.520 -17.332 1.00 50.22 79 GLU A N 1
ATOM 622 C CA . GLU A 1 79 ? -2.091 9.787 -16.011 1.00 50.22 79 GLU A CA 1
ATOM 623 C C . GLU A 1 79 ? -1.624 11.250 -15.812 1.00 50.22 79 GLU A C 1
ATOM 625 O O . GLU A 1 79 ? -1.287 11.645 -14.699 1.00 50.22 79 GLU A O 1
ATOM 630 N N . CYS A 1 80 ? -1.634 12.096 -16.851 1.00 44.59 80 CYS A N 1
ATOM 631 C CA . CYS A 1 80 ? -1.338 13.533 -16.749 1.00 44.59 80 CYS A CA 1
ATOM 632 C C . CYS A 1 80 ? -2.625 14.373 -16.731 1.00 44.59 80 CYS A C 1
ATOM 634 O O . CYS A 1 80 ? -2.880 15.154 -17.643 1.00 44.59 80 CYS A O 1
ATOM 636 N N . SER A 1 81 ? -3.442 14.247 -15.683 1.00 42.06 81 SER A N 1
ATOM 637 C CA . SER A 1 81 ? -4.688 15.027 -15.559 1.00 42.06 81 SER A CA 1
ATOM 638 C C . SER A 1 81 ? -4.501 16.530 -15.296 1.00 42.06 81 SER A C 1
ATOM 640 O O . SER A 1 81 ? -5.494 17.227 -15.146 1.00 42.06 81 SER A O 1
ATOM 642 N N . ASN A 1 82 ? -3.279 17.078 -15.283 1.00 43.94 82 ASN A N 1
ATOM 643 C CA . ASN A 1 82 ? -3.081 18.524 -15.167 1.00 43.94 82 ASN A CA 1
ATOM 644 C C . ASN A 1 82 ? -1.917 19.025 -16.038 1.00 43.94 82 ASN A C 1
ATOM 646 O O . ASN A 1 82 ? -0.764 18.670 -15.815 1.00 43.94 82 ASN A O 1
ATOM 650 N N . HIS A 1 83 ? -2.263 19.939 -16.951 1.00 42.50 83 HIS A N 1
ATOM 651 C CA . HIS A 1 83 ? -1.430 20.842 -17.757 1.00 42.50 83 HIS A CA 1
ATOM 652 C C . HIS A 1 83 ? -1.043 20.438 -19.191 1.00 42.50 83 HIS A C 1
ATOM 654 O O . HIS A 1 83 ? -0.349 19.461 -19.457 1.00 42.50 83 HIS A O 1
ATOM 660 N N . ASN A 1 84 ? -1.439 21.340 -20.101 1.00 41.66 84 ASN A N 1
ATOM 661 C CA . ASN A 1 84 ? -1.087 21.496 -21.516 1.00 41.66 84 ASN A CA 1
ATOM 662 C C . ASN A 1 84 ? 0.419 21.715 -21.741 1.00 41.66 84 ASN A C 1
ATOM 664 O O . ASN A 1 84 ? 0.857 22.737 -22.267 1.00 41.66 84 ASN A O 1
ATOM 668 N N . THR A 1 85 ? 1.226 20.750 -21.346 1.00 42.50 85 THR A N 1
ATOM 669 C CA . THR A 1 85 ? 2.653 20.706 -21.630 1.00 42.50 85 THR A CA 1
ATOM 670 C C . THR A 1 85 ? 2.942 19.299 -22.084 1.00 42.50 85 THR A C 1
ATOM 672 O O . THR A 1 85 ? 2.597 18.355 -21.383 1.00 42.50 85 THR A O 1
ATOM 675 N N . THR A 1 86 ? 3.547 19.162 -23.260 1.00 46.25 86 THR A N 1
ATOM 676 C CA . THR A 1 86 ? 4.165 17.924 -23.733 1.00 46.25 86 THR A CA 1
ATOM 677 C C . THR A 1 86 ? 5.089 17.411 -22.633 1.00 46.25 86 THR A C 1
ATOM 679 O O . THR A 1 86 ? 6.226 17.865 -22.484 1.00 46.25 86 THR A O 1
A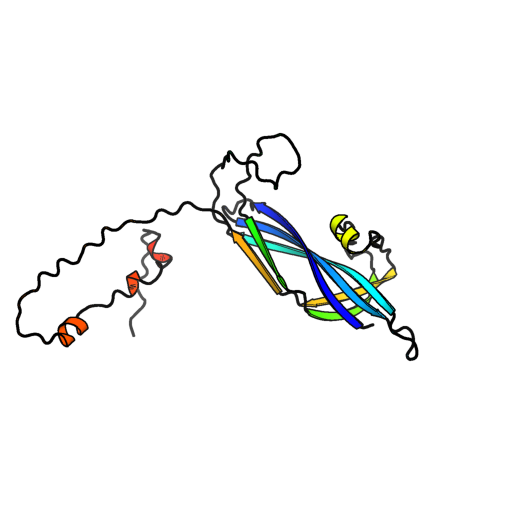TOM 682 N N . SER A 1 87 ? 4.558 16.546 -21.766 1.00 47.44 87 SER A N 1
ATOM 683 C CA . SER A 1 87 ? 5.259 16.125 -20.569 1.00 47.44 87 SER A CA 1
ATOM 684 C C . SER A 1 87 ? 6.455 15.322 -21.048 1.00 47.44 87 SER A C 1
ATOM 686 O O . SER A 1 87 ? 6.338 14.306 -21.731 1.00 47.44 87 SER A O 1
ATOM 688 N N . ARG A 1 88 ? 7.655 15.834 -20.765 1.00 49.09 88 ARG A N 1
ATOM 689 C CA . ARG A 1 88 ? 8.866 15.021 -20.829 1.00 49.09 88 ARG A CA 1
ATOM 690 C C . ARG A 1 88 ? 8.574 13.826 -19.937 1.00 49.09 88 ARG A C 1
ATOM 692 O O . ARG A 1 88 ? 8.544 14.001 -18.721 1.00 49.09 88 ARG A O 1
ATOM 699 N N . SER A 1 89 ? 8.313 12.656 -20.516 1.00 55.78 89 SER A N 1
ATOM 700 C CA . SER A 1 89 ? 8.108 11.464 -19.710 1.00 55.78 89 SER A CA 1
ATOM 701 C C . SER A 1 89 ? 9.418 11.234 -18.969 1.00 55.78 89 SER A C 1
ATOM 703 O O . SER A 1 89 ? 10.441 10.908 -19.584 1.00 55.78 89 SER A O 1
ATOM 705 N N . ASN A 1 90 ? 9.423 11.476 -17.660 1.00 62.62 90 ASN A N 1
ATOM 706 C CA . ASN A 1 90 ? 10.489 10.967 -16.820 1.00 62.62 90 ASN A CA 1
ATOM 707 C C . ASN A 1 90 ? 10.457 9.456 -17.031 1.00 62.62 90 ASN A C 1
ATOM 709 O O . ASN A 1 90 ? 9.438 8.821 -16.779 1.00 62.62 90 ASN A O 1
ATOM 713 N N . ASN A 1 91 ? 11.539 8.895 -17.568 1.00 75.44 91 ASN A N 1
ATOM 714 C CA . ASN A 1 91 ? 11.657 7.470 -17.870 1.00 75.44 91 ASN A CA 1
ATOM 715 C C . ASN A 1 91 ? 11.793 6.654 -16.569 1.00 75.44 91 ASN A C 1
ATOM 717 O O . ASN A 1 91 ? 12.640 5.772 -16.474 1.00 75.44 91 ASN A O 1
ATOM 721 N N . CYS A 1 92 ? 11.045 6.992 -15.517 1.00 83.31 92 CYS A N 1
ATOM 722 C CA . CYS A 1 92 ? 10.990 6.218 -14.288 1.00 83.31 92 CYS A CA 1
ATOM 723 C C . CYS A 1 92 ? 10.332 4.862 -14.584 1.00 83.31 92 CYS A C 1
ATOM 725 O O . CYS A 1 92 ? 9.397 4.792 -15.384 1.00 83.31 92 CYS A O 1
ATOM 727 N N . PRO A 1 93 ? 10.825 3.772 -13.978 1.00 90.38 93 PRO A N 1
ATOM 728 C CA . PRO A 1 93 ? 10.145 2.492 -14.054 1.00 90.38 93 PRO A CA 1
ATOM 729 C C . PRO A 1 93 ? 8.780 2.600 -13.366 1.00 90.38 93 PRO A C 1
ATOM 731 O O . PRO A 1 93 ? 8.614 3.334 -12.391 1.00 90.38 93 PRO A O 1
ATOM 734 N N . LYS A 1 94 ? 7.810 1.828 -13.846 1.00 91.44 94 LYS A N 1
ATOM 735 C CA . LYS A 1 94 ? 6.513 1.676 -13.196 1.00 91.44 94 LYS A CA 1
ATOM 736 C C . LYS A 1 94 ? 6.691 0.858 -11.920 1.00 91.44 94 LYS A C 1
ATOM 738 O O . LYS A 1 94 ? 7.164 -0.275 -11.986 1.00 91.44 94 LYS A O 1
ATOM 743 N N . CYS A 1 95 ? 6.291 1.405 -10.778 1.00 94.69 95 CYS A N 1
ATOM 744 C CA . CYS A 1 95 ? 6.216 0.650 -9.531 1.00 94.69 95 CYS A CA 1
ATOM 745 C C . CYS A 1 95 ? 4.840 -0.006 -9.403 1.00 94.69 95 CYS A C 1
ATOM 747 O O . CYS A 1 95 ? 3.812 0.647 -9.578 1.00 94.69 95 CYS A O 1
ATOM 749 N N . VAL A 1 96 ? 4.827 -1.306 -9.126 1.00 95.50 96 VAL A N 1
ATOM 750 C CA . VAL A 1 96 ? 3.617 -2.095 -8.901 1.00 95.50 96 VAL A CA 1
ATOM 751 C C . VAL A 1 96 ? 3.688 -2.693 -7.508 1.00 95.50 96 VAL A C 1
ATOM 753 O O . VAL A 1 96 ? 4.692 -3.293 -7.124 1.00 95.50 96 VAL A O 1
ATOM 756 N N . VAL A 1 97 ? 2.602 -2.524 -6.760 1.00 96.88 97 VAL A N 1
ATOM 757 C CA . VAL A 1 97 ? 2.478 -2.992 -5.384 1.00 96.88 97 VAL A CA 1
ATOM 758 C C . VAL A 1 97 ? 1.294 -3.931 -5.318 1.00 96.88 97 VAL A C 1
ATOM 760 O O . VAL A 1 97 ? 0.170 -3.551 -5.631 1.00 96.88 97 VAL A O 1
ATOM 763 N N . GLN A 1 98 ? 1.559 -5.164 -4.915 1.00 96.56 98 GLN A N 1
ATOM 764 C CA . GLN A 1 98 ? 0.536 -6.149 -4.606 1.00 96.56 98 GLN A CA 1
ATOM 765 C C . GLN A 1 98 ? 0.464 -6.270 -3.089 1.00 96.56 98 GLN A C 1
ATOM 767 O O . GLN A 1 98 ? 1.467 -6.570 -2.439 1.00 96.56 98 GLN A O 1
ATOM 772 N N . ALA A 1 99 ? -0.710 -6.009 -2.529 1.00 95.56 99 ALA A N 1
ATOM 773 C CA . ALA A 1 99 ? -0.978 -6.106 -1.104 1.00 95.56 99 ALA A CA 1
ATOM 774 C C . ALA A 1 99 ? -2.209 -6.984 -0.885 1.00 95.56 99 ALA A C 1
ATOM 776 O O . ALA A 1 99 ? -3.153 -6.936 -1.672 1.00 95.56 99 ALA A O 1
ATOM 777 N N . VAL A 1 100 ? -2.180 -7.776 0.181 1.00 96.94 100 VAL A N 1
ATOM 778 C CA . VAL A 1 100 ? -3.367 -8.455 0.713 1.00 96.94 100 VAL A CA 1
ATOM 779 C C . VAL A 1 100 ? -3.865 -7.700 1.938 1.00 96.94 100 VAL A C 1
ATOM 781 O O . VAL A 1 100 ? -3.086 -6.984 2.577 1.00 96.94 100 VAL A O 1
ATOM 784 N N . ASP A 1 101 ? -5.137 -7.892 2.284 1.00 97.00 101 ASP A N 1
ATOM 785 C CA . ASP A 1 101 ? -5.681 -7.356 3.528 1.00 97.00 101 ASP A CA 1
ATOM 786 C C . ASP A 1 101 ? -4.847 -7.832 4.726 1.00 97.00 101 ASP A C 1
ATOM 788 O O . ASP A 1 101 ? -4.525 -9.024 4.834 1.00 97.00 101 ASP A O 1
ATOM 792 N N . PRO A 1 102 ? -4.417 -6.909 5.602 1.00 97.00 102 PRO A N 1
ATOM 793 C CA . PRO A 1 102 ? -3.492 -7.245 6.666 1.00 97.00 102 PRO A CA 1
ATOM 794 C C . PRO A 1 102 ? -4.167 -8.087 7.747 1.00 97.00 102 PRO A C 1
ATOM 796 O O . PRO A 1 102 ? -5.347 -7.932 8.051 1.00 97.00 102 PRO A O 1
ATOM 799 N N . VAL A 1 103 ? -3.381 -8.930 8.412 1.00 96.12 103 VAL A N 1
ATOM 800 C CA . VAL A 1 103 ? -3.863 -9.766 9.515 1.00 96.12 103 VAL A CA 1
ATOM 801 C C . VAL A 1 103 ? -3.892 -8.950 10.814 1.00 96.12 103 VAL A C 1
ATOM 803 O O . VAL A 1 103 ? -2.842 -8.464 11.244 1.00 96.12 103 VAL A O 1
ATOM 806 N N . PRO A 1 104 ? -5.046 -8.816 11.491 1.00 95.12 104 PRO A N 1
ATOM 807 C CA . PRO A 1 104 ? -5.125 -8.235 12.830 1.00 95.12 104 PRO A CA 1
ATOM 808 C C . PRO A 1 104 ? -4.305 -9.040 13.849 1.00 95.12 104 PRO A C 1
ATOM 810 O O . PRO A 1 104 ? -4.623 -10.198 14.110 1.00 95.12 104 PRO A O 1
ATOM 813 N N . LEU A 1 105 ? -3.273 -8.443 14.456 1.00 94.75 105 LEU A N 1
ATOM 814 C CA . LEU A 1 105 ? -2.430 -9.131 15.450 1.00 94.75 105 LEU A CA 1
ATOM 815 C C . LEU A 1 105 ? -2.718 -8.677 16.880 1.00 94.75 105 LEU A C 1
ATOM 817 O O . LEU A 1 105 ? -2.836 -9.499 17.785 1.00 94.75 105 LEU A O 1
ATOM 821 N N . SER A 1 106 ? -2.825 -7.368 17.110 1.00 93.44 106 SER A N 1
ATOM 822 C CA . SER A 1 106 ? -3.169 -6.837 18.432 1.00 93.44 106 SER A CA 1
ATOM 823 C C . SER A 1 106 ? -3.834 -5.468 18.334 1.00 93.44 106 SER A C 1
ATOM 825 O O . SER A 1 106 ? -3.648 -4.749 17.354 1.00 93.44 106 SER A O 1
ATOM 827 N N . ALA A 1 107 ? -4.618 -5.108 19.350 1.00 92.88 107 ALA A N 1
ATOM 828 C CA . ALA A 1 107 ? -5.174 -3.770 19.498 1.00 92.88 107 ALA A CA 1
ATOM 829 C C . ALA A 1 107 ? -5.223 -3.393 20.981 1.00 92.88 107 ALA A C 1
ATOM 831 O O . ALA A 1 107 ? -5.687 -4.178 21.810 1.00 92.88 107 ALA A O 1
ATOM 832 N N . ARG A 1 108 ? -4.749 -2.195 21.322 1.00 90.19 108 ARG A N 1
ATOM 833 C CA . ARG A 1 108 ? -4.705 -1.675 22.693 1.00 90.19 108 ARG A CA 1
ATOM 834 C C . ARG A 1 108 ? -5.105 -0.207 22.721 1.00 90.19 108 ARG A C 1
ATOM 836 O O . ARG A 1 108 ? -4.876 0.513 21.757 1.00 90.19 108 ARG A O 1
ATOM 843 N N . ILE A 1 109 ? -5.684 0.226 23.831 1.00 89.38 109 ILE A N 1
ATOM 844 C CA . ILE A 1 109 ? -5.982 1.639 24.079 1.00 89.38 109 ILE A CA 1
ATOM 845 C C . ILE A 1 109 ? -4.805 2.215 24.863 1.00 89.38 109 ILE A C 1
ATOM 847 O O . ILE A 1 109 ? -4.315 1.574 25.794 1.00 89.38 109 ILE A O 1
ATOM 851 N N . GLY A 1 110 ? -4.335 3.389 24.469 1.00 86.69 110 GLY A N 1
ATOM 852 C CA . GLY A 1 110 ? -3.322 4.150 25.188 1.00 86.69 110 GLY A CA 1
ATOM 853 C C . GLY A 1 110 ? -3.539 5.642 24.981 1.00 86.69 110 GLY A C 1
ATOM 854 O O . GLY A 1 110 ? -4.556 6.049 24.433 1.00 86.69 110 GLY A O 1
ATOM 855 N N . GLU A 1 111 ? -2.574 6.448 25.393 1.00 84.06 111 GLU A N 1
ATOM 856 C CA . GLU A 1 111 ? -2.611 7.903 25.224 1.00 84.06 111 GLU A CA 1
ATOM 857 C C . GLU A 1 111 ? -1.596 8.318 24.164 1.00 84.06 111 GLU A C 1
ATOM 859 O O . GLU A 1 111 ? -0.473 7.795 24.127 1.00 84.06 111 GLU A O 1
ATOM 864 N N . LEU A 1 112 ? -1.988 9.258 23.304 1.00 75.69 112 LEU A N 1
ATOM 865 C CA . LEU A 1 112 ? -1.062 9.872 22.365 1.00 75.69 112 LEU A CA 1
ATOM 866 C C . LEU A 1 112 ? -0.083 10.768 23.134 1.00 75.69 112 LEU A C 1
ATOM 868 O O . LEU A 1 112 ? -0.497 11.600 23.939 1.00 75.69 112 LEU A O 1
ATOM 872 N N . ARG A 1 113 ? 1.217 10.589 22.891 1.00 72.12 113 ARG A N 1
ATOM 873 C CA . ARG A 1 113 ? 2.283 11.459 23.412 1.00 72.12 113 ARG A CA 1
ATOM 874 C C . ARG A 1 113 ? 2.877 12.259 22.257 1.00 72.12 113 ARG A C 1
ATOM 876 O O . ARG A 1 113 ? 2.916 11.736 21.146 1.00 72.12 113 ARG A O 1
ATOM 883 N N . ASP A 1 114 ? 3.399 13.453 22.546 1.00 57.62 114 ASP A N 1
ATOM 884 C CA . ASP A 1 114 ? 3.904 14.476 21.597 1.00 57.62 114 ASP A CA 1
ATOM 885 C C . ASP A 1 114 ? 4.939 14.007 20.549 1.00 57.62 114 ASP A C 1
ATOM 887 O O . ASP A 1 114 ? 5.368 14.777 19.696 1.00 57.62 114 ASP A O 1
ATOM 891 N N . CYS A 1 115 ? 5.385 12.755 20.611 1.00 54.50 115 CYS A N 1
ATOM 892 C CA . CYS A 1 115 ? 6.414 12.167 19.763 1.00 54.50 115 CYS A CA 1
ATOM 893 C C . CYS A 1 115 ? 5.888 11.236 18.660 1.00 54.50 115 CYS A C 1
ATOM 895 O O . CYS A 1 115 ? 6.696 10.689 17.909 1.00 54.50 115 CYS A O 1
ATOM 897 N N . TYR A 1 116 ? 4.575 11.043 18.537 1.00 59.00 116 TYR A N 1
ATOM 898 C CA . TYR A 1 116 ? 4.013 10.400 17.351 1.00 59.00 116 TYR A CA 1
ATOM 899 C C . TYR A 1 116 ? 3.785 11.471 16.291 1.00 59.00 116 TYR A C 1
ATOM 901 O O . TYR A 1 116 ? 3.041 12.416 16.532 1.00 59.00 116 TYR A O 1
ATOM 909 N N . GLU A 1 117 ? 4.447 11.344 15.136 1.00 56.22 117 GLU A N 1
ATOM 910 C CA . GLU A 1 117 ? 4.118 12.134 13.948 1.00 56.22 117 GLU A CA 1
ATOM 911 C C . GLU A 1 117 ? 2.613 12.011 13.714 1.00 56.22 117 GLU A C 1
ATOM 913 O O . GLU A 1 117 ? 2.105 10.952 13.337 1.00 56.22 117 GLU A O 1
ATOM 918 N N . ASN A 1 118 ? 1.895 13.082 14.046 1.00 53.72 118 ASN A N 1
ATOM 919 C CA . ASN A 1 118 ? 0.457 13.152 13.891 1.00 53.72 118 ASN A CA 1
ATOM 920 C C . ASN A 1 118 ? 0.128 12.796 12.440 1.00 53.72 118 ASN A C 1
ATOM 922 O O . ASN A 1 118 ? 0.797 13.255 11.511 1.00 53.72 118 ASN A O 1
ATOM 926 N N . VAL A 1 119 ? -0.886 11.950 12.248 1.00 57.16 119 VAL A N 1
ATOM 927 C CA . VAL A 1 119 ? -1.423 11.571 10.935 1.00 57.16 119 VAL A CA 1
ATOM 928 C C . VAL A 1 119 ? -2.081 12.819 10.331 1.00 57.16 119 VAL A C 1
ATOM 930 O O . VAL A 1 119 ? -3.296 12.968 10.333 1.00 57.16 119 VAL A O 1
ATOM 933 N N . CYS A 1 120 ? -1.272 13.782 9.892 1.00 54.94 120 CYS A N 1
ATOM 934 C CA . CYS A 1 120 ? -1.735 15.141 9.620 1.00 54.94 120 CYS A CA 1
ATOM 935 C C . CYS A 1 120 ? -2.435 15.277 8.269 1.00 54.94 120 CYS A C 1
ATOM 937 O O . CYS A 1 120 ? -3.075 16.295 8.017 1.00 54.94 120 CYS A O 1
ATOM 939 N N . CYS A 1 121 ? -2.304 14.301 7.370 1.00 64.69 121 CYS A N 1
ATOM 940 C CA . CYS A 1 121 ? -2.775 14.457 5.998 1.00 64.69 121 CYS A CA 1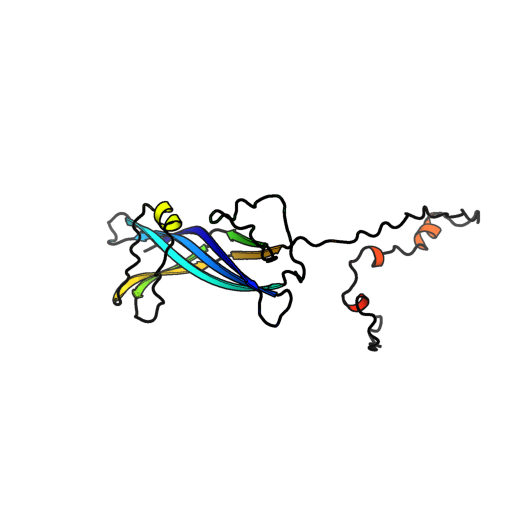
ATOM 941 C C . CYS A 1 121 ? -3.325 13.138 5.452 1.00 64.69 121 CYS A C 1
ATOM 943 O O . CYS A 1 121 ? -2.625 12.407 4.754 1.00 64.69 121 CYS A O 1
ATOM 945 N N . ILE A 1 122 ? -4.587 12.831 5.761 1.00 74.25 122 ILE A N 1
ATOM 946 C CA . ILE A 1 122 ? -5.333 11.785 5.050 1.00 74.25 122 ILE A CA 1
ATOM 947 C C . ILE A 1 122 ? -5.940 12.431 3.798 1.00 74.25 122 ILE A C 1
ATOM 949 O O . ILE A 1 122 ? -6.698 13.394 3.934 1.00 74.25 122 ILE A O 1
ATOM 953 N N . PRO A 1 123 ? -5.614 11.958 2.582 1.00 75.69 123 PRO A N 1
ATOM 954 C CA . PRO A 1 123 ? -6.134 12.566 1.362 1.00 75.69 123 PRO A CA 1
ATOM 955 C C . PRO A 1 123 ? -7.657 12.474 1.269 1.00 75.69 123 PRO A C 1
ATOM 957 O O . PRO A 1 123 ? -8.259 11.486 1.689 1.00 75.69 123 PRO A O 1
ATOM 960 N N . GLU A 1 124 ? -8.279 13.486 0.665 1.00 74.25 124 GLU A N 1
ATOM 961 C CA . GLU A 1 124 ? -9.740 13.619 0.595 1.00 74.25 124 GLU A CA 1
ATOM 962 C C . GLU A 1 124 ? -10.415 12.402 -0.052 1.00 74.25 124 GLU A C 1
ATOM 964 O O . GLU A 1 124 ? -11.474 11.969 0.395 1.00 74.25 124 GLU A O 1
ATOM 969 N N . CYS A 1 125 ? -9.774 11.779 -1.046 1.00 71.75 125 CYS A N 1
ATOM 970 C CA . CYS A 1 125 ? -10.287 10.554 -1.657 1.00 71.75 125 CYS A CA 1
ATOM 971 C C . CYS A 1 125 ? -10.426 9.401 -0.649 1.00 71.75 125 CYS A C 1
ATOM 973 O O . CYS A 1 125 ? -11.407 8.667 -0.713 1.00 71.75 125 CYS A O 1
ATOM 975 N N . VAL A 1 126 ? -9.505 9.281 0.313 1.00 76.50 126 VAL A N 1
ATOM 976 C CA . VAL A 1 126 ? -9.561 8.278 1.386 1.00 76.50 126 VAL A CA 1
ATOM 977 C C . VAL A 1 126 ? -10.637 8.656 2.408 1.00 76.50 126 VAL A C 1
ATOM 979 O O . VAL A 1 126 ? -11.399 7.794 2.837 1.00 76.50 126 VAL A O 1
ATOM 982 N N . CYS A 1 127 ? -10.765 9.942 2.753 1.00 74.94 127 CYS A N 1
ATOM 983 C CA . CYS A 1 127 ? -11.827 10.432 3.641 1.00 74.94 127 CYS A CA 1
ATOM 984 C C . CYS A 1 127 ? -13.231 10.192 3.057 1.00 74.94 127 CYS A C 1
ATOM 986 O O . CYS A 1 127 ? -14.147 9.771 3.769 1.00 74.94 127 CYS A O 1
ATOM 988 N N . ASN A 1 128 ? -13.403 10.409 1.751 1.00 74.62 128 ASN A N 1
ATOM 989 C CA . ASN A 1 128 ? -14.676 10.241 1.051 1.00 74.62 128 ASN A CA 1
ATOM 990 C C . ASN A 1 128 ? -15.157 8.785 1.036 1.00 74.62 128 ASN A C 1
ATOM 992 O O . ASN A 1 128 ? -16.362 8.551 1.109 1.00 74.62 128 ASN A O 1
ATOM 996 N N . CYS A 1 129 ? -14.247 7.804 1.045 1.00 66.69 129 CYS A N 1
ATOM 997 C CA . CYS A 1 129 ? -14.602 6.384 1.157 1.00 66.69 129 CYS A CA 1
ATOM 998 C C . CYS A 1 129 ? -15.325 6.030 2.471 1.00 66.69 129 CYS A C 1
ATOM 1000 O O . CYS A 1 129 ? -15.921 4.961 2.570 1.00 66.69 129 CYS A O 1
ATOM 1002 N N . ILE A 1 130 ? -15.267 6.901 3.485 1.00 68.38 130 ILE A N 1
ATOM 1003 C CA . ILE A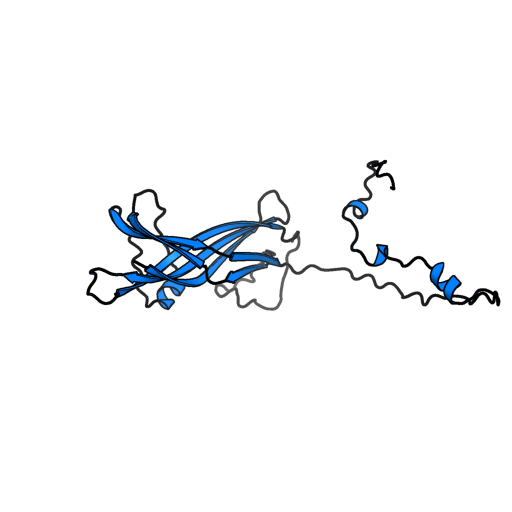 1 130 ? -15.655 6.586 4.869 1.00 68.38 130 ILE A CA 1
ATOM 1004 C C . ILE A 1 130 ? -16.704 7.589 5.391 1.00 68.38 130 ILE A C 1
ATOM 1006 O O . ILE A 1 130 ? -17.092 7.552 6.555 1.00 68.38 130 ILE A O 1
ATOM 1010 N N . GLY A 1 131 ? -17.215 8.471 4.522 1.00 66.56 131 GLY A N 1
ATOM 1011 C CA . GLY A 1 131 ? -18.241 9.460 4.871 1.00 66.56 131 GLY A CA 1
ATOM 1012 C C . GLY A 1 131 ? -17.711 10.861 5.196 1.00 66.56 131 GLY A C 1
ATOM 1013 O O . GLY A 1 131 ? -18.421 11.648 5.816 1.00 66.56 131 GLY A O 1
ATOM 1014 N N . GLY A 1 132 ? -16.485 11.193 4.777 1.00 62.12 132 GLY A N 1
ATOM 1015 C CA . GLY A 1 132 ? -16.002 12.572 4.619 1.00 62.12 132 GLY A CA 1
ATOM 1016 C C . GLY A 1 132 ? -15.440 13.257 5.869 1.00 62.12 132 GLY A C 1
ATOM 1017 O O . GLY A 1 132 ? -14.638 14.175 5.728 1.00 62.12 132 GLY A O 1
ATOM 1018 N N . HIS A 1 133 ? -15.781 12.813 7.083 1.00 66.06 133 HIS A N 1
ATOM 1019 C CA . HIS A 1 133 ? -15.236 13.400 8.312 1.00 66.06 133 HIS A CA 1
ATOM 1020 C C . HIS A 1 133 ? -14.399 12.391 9.101 1.00 66.06 133 HIS A C 1
ATOM 1022 O O . HIS A 1 133 ? -14.930 11.484 9.739 1.00 66.06 133 HIS A O 1
ATOM 1028 N N . VAL A 1 134 ? -13.078 12.566 9.060 1.00 68.94 134 VAL A N 1
ATOM 1029 C CA . VAL A 1 134 ? -12.120 11.802 9.864 1.00 68.94 134 VAL A CA 1
ATOM 1030 C C . VAL A 1 134 ? -11.513 12.752 10.886 1.00 68.94 134 VAL A C 1
ATOM 1032 O O . VAL A 1 134 ? -10.986 13.799 10.516 1.00 68.94 134 VAL A O 1
ATOM 1035 N N . ALA A 1 135 ? -11.578 12.396 12.167 1.00 70.19 135 ALA A N 1
ATOM 1036 C CA . ALA A 1 135 ? -10.900 13.147 13.215 1.00 70.19 135 ALA A CA 1
ATOM 1037 C C . ALA A 1 135 ? -9.383 12.928 13.094 1.00 70.19 135 ALA A C 1
ATOM 1039 O O . ALA A 1 135 ? -8.863 11.896 13.515 1.00 70.19 135 ALA A O 1
ATOM 1040 N N . THR A 1 136 ? -8.687 13.873 12.463 1.00 69.56 136 THR A N 1
ATOM 1041 C CA . THR A 1 136 ? -7.221 13.860 12.301 1.00 69.56 136 THR A CA 1
ATOM 1042 C C . THR A 1 136 ? -6.503 14.761 13.305 1.00 69.56 136 THR A C 1
ATOM 1044 O O . THR A 1 136 ? -5.290 14.654 13.457 1.00 69.56 136 THR A O 1
ATOM 1047 N N . ASP A 1 137 ? -7.238 15.635 13.997 1.00 69.12 137 ASP A N 1
ATOM 1048 C CA . ASP A 1 137 ? -6.712 16.516 15.044 1.00 69.12 137 ASP A CA 1
ATOM 1049 C C . ASP A 1 137 ? -6.657 15.765 16.382 1.00 69.12 137 ASP A C 1
ATOM 1051 O O . ASP A 1 137 ? -7.541 15.883 17.230 1.00 69.12 137 ASP A O 1
ATOM 1055 N N . LEU A 1 138 ? -5.662 14.888 16.523 1.00 69.69 138 LEU A N 1
ATOM 1056 C CA . LEU A 1 138 ? -5.407 14.179 17.773 1.00 69.69 138 LEU A CA 1
ATOM 1057 C C . LEU A 1 138 ? -4.500 15.039 18.658 1.00 69.69 138 LEU A C 1
ATOM 1059 O O . LEU A 1 138 ? -3.373 15.358 18.281 1.00 69.69 138 LEU A O 1
ATOM 1063 N N . GLN A 1 139 ? -4.984 15.394 19.847 1.00 69.31 139 GLN A N 1
ATOM 1064 C CA . GLN A 1 139 ? -4.211 16.147 20.832 1.00 69.31 139 GLN A CA 1
ATOM 1065 C C . GLN A 1 139 ? -3.464 15.205 21.785 1.00 69.31 139 GLN A C 1
ATOM 1067 O O . GLN A 1 139 ? -3.841 14.048 21.990 1.00 69.31 139 GLN A O 1
ATOM 1072 N N . CYS A 1 140 ? -2.384 15.705 22.384 1.00 71.25 140 CYS A N 1
ATOM 1073 C CA . CYS A 1 140 ? -1.645 14.975 23.410 1.00 71.25 140 CYS A CA 1
ATOM 1074 C C . CYS A 1 140 ? -2.563 14.652 24.601 1.00 71.25 140 CYS A C 1
ATOM 1076 O O . CYS A 1 140 ? -3.273 15.525 25.099 1.00 71.25 140 CYS A O 1
ATOM 1078 N N . GLY A 1 141 ? -2.550 13.396 25.052 1.00 73.94 141 GLY A N 1
ATOM 1079 C CA . GLY A 1 141 ? -3.413 12.906 26.133 1.00 73.94 141 GLY A CA 1
ATOM 1080 C C . GLY A 1 141 ? -4.774 12.353 25.692 1.00 73.94 141 GLY A C 1
ATOM 1081 O O . GLY A 1 141 ? -5.475 11.777 26.521 1.00 73.94 141 GLY A O 1
ATOM 1082 N N . GLU A 1 142 ? -5.141 12.445 24.409 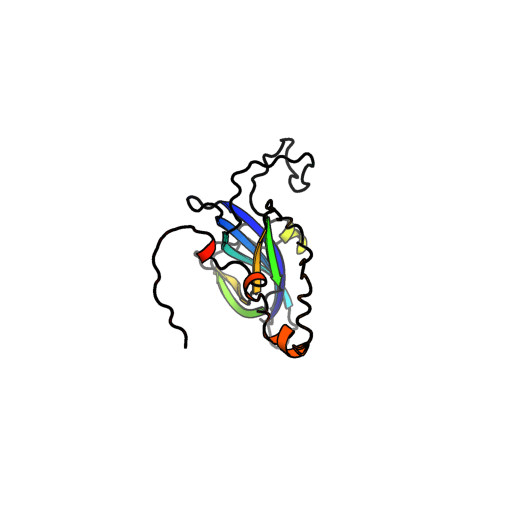1.00 79.50 142 GLU A N 1
ATOM 1083 C CA . GLU A 1 142 ? -6.379 11.836 23.909 1.00 79.50 142 GLU A CA 1
ATOM 1084 C C . GLU A 1 142 ? -6.276 10.294 23.860 1.00 79.50 142 GLU A C 1
ATOM 1086 O O . GLU A 1 142 ? -5.245 9.738 23.434 1.00 79.50 142 GLU A O 1
ATOM 1091 N N . PRO A 1 143 ? -7.338 9.565 24.266 1.00 82.38 143 PRO A N 1
ATOM 1092 C CA . PRO A 1 143 ? -7.363 8.112 24.224 1.00 82.38 143 PRO A CA 1
ATOM 1093 C C . PRO A 1 143 ? -7.319 7.626 22.773 1.00 82.38 143 PRO A C 1
ATOM 1095 O O . PRO A 1 143 ? -8.260 7.785 21.999 1.00 82.38 143 PRO A O 1
ATOM 1098 N N . THR A 1 144 ? -6.218 6.975 22.419 1.00 84.50 144 THR A N 1
ATOM 1099 C CA . THR A 1 144 ? -5.911 6.531 21.061 1.00 84.50 144 THR A CA 1
ATOM 1100 C C . THR A 1 144 ? -5.809 5.012 21.002 1.00 84.50 144 THR A C 1
ATOM 1102 O O . THR A 1 144 ? -5.273 4.351 21.898 1.00 84.50 144 THR A O 1
ATOM 1105 N N . VAL A 1 145 ? -6.329 4.432 19.921 1.00 87.50 145 VAL A N 1
ATOM 1106 C CA . VAL A 1 145 ? -6.235 2.995 19.661 1.00 87.50 145 VAL A CA 1
ATOM 1107 C C . VAL A 1 145 ? -4.964 2.701 18.872 1.00 87.50 145 VAL A C 1
ATOM 1109 O O . VAL A 1 145 ? -4.810 3.124 17.732 1.00 87.50 145 VAL A O 1
ATOM 1112 N N . PHE A 1 146 ? -4.073 1.918 19.468 1.00 89.38 146 PHE A N 1
ATOM 1113 C CA . PHE A 1 146 ? -2.890 1.384 18.808 1.00 89.38 146 PHE A CA 1
ATOM 1114 C C . PHE A 1 146 ? -3.181 -0.022 18.309 1.00 89.38 146 PHE A C 1
ATOM 1116 O O . PHE A 1 146 ? -3.677 -0.862 19.064 1.00 89.38 146 PHE A O 1
ATOM 1123 N N . VAL A 1 147 ? -2.821 -0.297 17.061 1.00 92.31 147 VAL A N 1
ATOM 1124 C CA . VAL A 1 147 ? -2.979 -1.616 16.450 1.00 92.31 147 VAL A CA 1
ATOM 1125 C C . VAL A 1 147 ? -1.651 -2.166 15.960 1.00 92.31 147 VAL A C 1
ATOM 1127 O O . VAL A 1 147 ? -0.736 -1.426 15.608 1.00 92.31 147 VAL A O 1
ATOM 1130 N N . THR A 1 148 ? -1.553 -3.488 15.925 1.00 94.50 148 THR A N 1
ATOM 1131 C CA . THR A 1 148 ? -0.478 -4.212 15.250 1.00 94.50 148 THR A CA 1
ATOM 1132 C C . THR A 1 148 ? -1.098 -5.037 14.139 1.00 94.50 148 THR A C 1
ATOM 1134 O O . THR A 1 148 ? -2.008 -5.830 14.390 1.00 94.50 148 THR A O 1
ATOM 1137 N N . LEU A 1 149 ? -0.597 -4.842 12.924 1.00 96.19 149 LEU A N 1
ATOM 1138 C CA . LEU A 1 149 ? -1.081 -5.483 11.709 1.00 96.19 149 LEU A CA 1
ATOM 1139 C C . LEU A 1 149 ? 0.056 -6.291 11.076 1.00 96.19 149 LEU A C 1
ATOM 1141 O O . LEU A 1 149 ? 1.176 -5.797 10.951 1.00 96.19 149 LEU A O 1
ATOM 1145 N N . GLY A 1 150 ? -0.227 -7.529 10.679 1.00 96.94 150 GLY A N 1
ATOM 1146 C CA . GLY A 1 150 ? 0.667 -8.352 9.872 1.00 96.94 150 GLY A CA 1
ATOM 1147 C C . GLY A 1 150 ? 0.424 -8.078 8.393 1.00 96.94 150 GLY A C 1
ATOM 1148 O O . GLY A 1 150 ? -0.597 -8.501 7.858 1.00 96.94 150 GLY A O 1
ATOM 1149 N N . LEU A 1 151 ? 1.341 -7.366 7.738 1.00 96.44 151 LEU A N 1
ATOM 1150 C CA . LEU A 1 151 ? 1.203 -6.954 6.341 1.00 96.44 151 LEU A CA 1
ATOM 1151 C C . LEU A 1 151 ? 2.077 -7.811 5.416 1.00 96.44 151 LEU A C 1
ATOM 1153 O O . LEU A 1 151 ? 3.293 -7.880 5.601 1.00 96.44 151 LEU A O 1
ATOM 1157 N N . PHE A 1 152 ? 1.476 -8.390 4.373 1.00 96.50 152 PHE A N 1
ATOM 1158 C CA . PHE A 1 152 ? 2.195 -9.068 3.293 1.00 96.50 152 PHE A CA 1
ATOM 1159 C C . PHE A 1 152 ? 2.075 -8.263 1.995 1.00 96.50 152 PHE A C 1
ATOM 1161 O O . PHE A 1 152 ? 0.974 -7.969 1.532 1.00 96.50 152 PHE A O 1
ATOM 1168 N N . THR A 1 153 ? 3.220 -7.872 1.430 1.00 96.69 153 THR A N 1
ATOM 1169 C CA . THR A 1 153 ? 3.298 -7.021 0.231 1.00 96.69 153 THR A CA 1
ATOM 1170 C C . THR A 1 153 ? 4.419 -7.473 -0.697 1.00 96.69 153 THR A C 1
ATOM 1172 O O . THR A 1 153 ? 5.501 -7.836 -0.233 1.00 96.69 153 THR A O 1
ATOM 1175 N N . ILE A 1 154 ? 4.178 -7.395 -2.007 1.00 97.06 154 ILE A N 1
ATOM 1176 C CA . ILE A 1 154 ? 5.175 -7.588 -3.066 1.00 97.06 154 ILE A CA 1
ATOM 1177 C C . ILE A 1 154 ? 5.302 -6.269 -3.828 1.00 97.06 154 ILE A C 1
ATOM 1179 O O . ILE A 1 154 ? 4.302 -5.715 -4.280 1.00 97.06 154 ILE A O 1
ATOM 1183 N N . ILE A 1 155 ? 6.526 -5.756 -3.954 1.00 97.38 155 ILE A N 1
ATOM 1184 C CA . ILE A 1 155 ? 6.818 -4.476 -4.613 1.00 97.38 155 ILE A CA 1
ATOM 1185 C C . ILE A 1 155 ? 7.761 -4.755 -5.782 1.00 97.38 155 ILE A C 1
ATOM 1187 O O . ILE A 1 155 ? 8.809 -5.373 -5.593 1.00 97.38 155 ILE A O 1
ATOM 1191 N N . GLN A 1 156 ? 7.383 -4.319 -6.981 1.00 95.31 156 GLN A N 1
ATOM 1192 C CA . GLN A 1 156 ? 8.104 -4.592 -8.224 1.00 95.31 156 GLN A CA 1
ATOM 1193 C C . GLN A 1 156 ? 8.309 -3.311 -9.028 1.00 95.31 156 GLN A C 1
ATOM 1195 O O . GLN A 1 156 ? 7.399 -2.493 -9.142 1.00 95.31 156 GLN A O 1
ATOM 1200 N N . LEU A 1 157 ? 9.487 -3.168 -9.637 1.00 93.75 157 LEU A N 1
ATOM 1201 C CA . LEU A 1 157 ? 9.743 -2.159 -10.660 1.00 93.75 157 LEU A CA 1
ATOM 1202 C C . LEU A 1 157 ? 9.716 -2.805 -12.040 1.00 93.75 157 LEU A C 1
ATOM 1204 O O . LEU A 1 157 ? 10.409 -3.787 -12.289 1.00 93.75 157 LEU A O 1
ATOM 1208 N N . ILE A 1 158 ? 8.934 -2.221 -12.940 1.00 90.62 158 ILE A N 1
ATOM 1209 C CA . ILE A 1 158 ? 8.741 -2.695 -14.305 1.00 90.62 158 ILE A CA 1
ATOM 1210 C C . ILE A 1 158 ? 9.146 -1.572 -15.254 1.00 90.62 158 ILE A C 1
ATOM 1212 O O . ILE A 1 158 ? 8.620 -0.461 -15.191 1.00 90.62 158 ILE A O 1
ATOM 1216 N N . ARG A 1 159 ? 10.073 -1.858 -16.165 1.00 86.88 159 ARG A N 1
ATOM 1217 C CA . ARG A 1 159 ? 10.435 -0.954 -17.257 1.00 86.88 159 ARG A CA 1
ATOM 1218 C C . ARG A 1 159 ? 10.431 -1.721 -18.569 1.00 86.88 159 ARG A C 1
ATOM 1220 O O . ARG A 1 159 ? 10.953 -2.828 -18.646 1.00 86.88 159 ARG A O 1
ATOM 1227 N N . ASN A 1 160 ? 9.916 -1.080 -19.611 1.00 81.25 160 ASN A N 1
ATOM 1228 C CA . ASN A 1 160 ? 10.044 -1.576 -20.973 1.00 81.25 160 ASN A CA 1
ATOM 1229 C C . ASN A 1 160 ? 11.493 -1.407 -21.445 1.00 81.25 160 ASN A C 1
ATOM 1231 O O . ASN A 1 160 ? 12.021 -0.295 -21.457 1.00 81.25 160 ASN A O 1
ATOM 1235 N N . VAL A 1 161 ? 12.123 -2.509 -21.843 1.00 78.06 161 VAL A N 1
ATOM 1236 C CA . VAL A 1 161 ? 13.475 -2.529 -22.412 1.00 78.06 161 VAL A CA 1
ATOM 1237 C C . VAL A 1 161 ? 13.426 -3.068 -23.836 1.00 78.06 161 VAL A C 1
ATOM 1239 O O . VAL A 1 161 ? 12.567 -3.881 -24.174 1.00 78.06 161 VAL A O 1
ATOM 1242 N N . GLN A 1 162 ? 14.344 -2.609 -24.680 1.00 73.12 162 GLN A N 1
ATOM 1243 C CA . GLN A 1 162 ? 14.533 -3.189 -26.005 1.00 73.12 162 GLN A CA 1
ATOM 1244 C C . GLN A 1 162 ? 15.422 -4.425 -25.858 1.00 73.12 162 GLN A C 1
ATOM 1246 O O . GLN A 1 162 ? 16.558 -4.308 -25.404 1.00 73.12 162 GLN A O 1
ATOM 1251 N N . MET A 1 163 ? 14.901 -5.598 -26.217 1.00 75.44 163 MET A N 1
ATOM 1252 C CA . MET A 1 163 ? 15.691 -6.827 -26.284 1.00 75.44 163 MET A CA 1
ATOM 1253 C C . MET A 1 163 ? 16.024 -7.148 -27.738 1.00 75.44 163 MET A C 1
ATOM 1255 O O . MET A 1 163 ? 15.140 -7.140 -28.594 1.00 75.44 163 MET A O 1
ATOM 1259 N N . LEU A 1 164 ? 17.295 -7.447 -28.007 1.00 79.62 164 LEU A N 1
ATOM 1260 C CA . LEU A 1 164 ? 17.716 -8.011 -29.284 1.00 79.62 164 LEU A CA 1
ATOM 1261 C C . LEU A 1 164 ? 17.465 -9.519 -29.228 1.00 79.62 164 LEU A C 1
ATOM 1263 O O . LEU A 1 164 ? 18.050 -10.210 -28.399 1.00 79.62 164 LEU A O 1
ATOM 1267 N N . ILE A 1 165 ? 16.575 -10.013 -30.086 1.00 82.56 165 ILE A N 1
ATOM 1268 C CA . ILE A 1 165 ? 16.305 -11.447 -30.217 1.00 82.56 165 ILE A CA 1
ATOM 1269 C C . ILE A 1 165 ? 17.247 -11.986 -31.298 1.00 82.56 165 ILE A C 1
ATOM 1271 O O . ILE A 1 165 ? 17.095 -11.593 -32.458 1.00 82.56 165 ILE A O 1
ATOM 1275 N N . PRO A 1 166 ? 18.233 -12.839 -30.962 1.00 78.31 166 PRO A N 1
ATOM 1276 C CA . PRO A 1 166 ? 19.076 -13.449 -31.975 1.00 78.31 166 PRO A CA 1
ATOM 1277 C C . PRO A 1 166 ? 18.234 -14.433 -32.789 1.00 78.31 166 PRO A C 1
ATOM 1279 O O . PRO A 1 166 ? 17.658 -15.378 -32.252 1.00 78.31 166 PRO A O 1
ATOM 1282 N N . VAL A 1 167 ? 18.155 -14.203 -34.097 1.00 77.69 167 VAL A N 1
ATOM 1283 C CA . VAL A 1 167 ? 17.632 -15.192 -35.037 1.00 77.69 167 VAL A CA 1
ATOM 1284 C C . VAL A 1 167 ? 18.821 -16.043 -35.445 1.00 77.69 167 VAL A C 1
ATOM 1286 O O . VAL A 1 167 ? 19.606 -15.653 -36.304 1.00 77.69 167 VAL A O 1
ATOM 1289 N N . TYR A 1 168 ? 18.999 -17.172 -34.769 1.00 72.31 168 TYR A N 1
ATOM 1290 C CA . TYR A 1 168 ? 19.836 -18.224 -35.320 1.00 72.31 168 TYR A CA 1
ATOM 1291 C C . TYR A 1 168 ? 19.045 -18.857 -36.456 1.00 72.31 168 TYR A C 1
ATOM 1293 O O . TYR A 1 168 ? 17.903 -19.282 -36.251 1.00 72.31 168 TYR A O 1
ATOM 1301 N N . ASP A 1 169 ? 19.641 -18.931 -37.642 1.00 62.69 169 ASP A N 1
ATOM 1302 C CA . ASP A 1 169 ? 19.179 -19.904 -38.615 1.00 62.69 169 ASP A CA 1
ATOM 1303 C C . ASP A 1 169 ? 19.286 -21.251 -37.910 1.00 62.69 169 ASP A C 1
ATOM 1305 O O . ASP A 1 169 ? 20.370 -21.655 -37.479 1.00 62.69 169 ASP A O 1
ATOM 1309 N N . PHE A 1 170 ? 18.150 -21.917 -37.701 1.00 53.84 170 PHE A N 1
ATOM 1310 C CA . PHE A 1 170 ? 18.173 -23.328 -37.368 1.00 53.84 170 PHE A CA 1
ATOM 1311 C C . PHE A 1 170 ? 18.925 -23.987 -38.517 1.00 53.84 170 PHE A C 1
ATOM 1313 O O . PHE A 1 170 ? 18.344 -24.251 -39.569 1.00 53.84 170 PHE A O 1
ATOM 1320 N N . CYS A 1 171 ? 20.225 -24.219 -38.337 1.00 56.22 171 CYS A N 1
ATOM 1321 C CA . CYS A 1 171 ? 20.950 -25.158 -39.159 1.00 56.22 171 CYS A CA 1
ATOM 1322 C C . CYS A 1 171 ? 20.215 -26.470 -38.943 1.00 56.22 171 CYS A C 1
ATOM 1324 O O . CYS A 1 171 ? 20.393 -27.125 -37.914 1.00 56.22 171 CYS A O 1
ATOM 1326 N N . ILE A 1 172 ? 19.324 -26.805 -39.882 1.00 57.12 172 ILE A N 1
ATOM 1327 C CA . ILE A 1 172 ? 18.832 -28.161 -40.065 1.00 57.12 172 ILE A CA 1
ATOM 1328 C C . ILE A 1 172 ? 20.109 -28.985 -40.035 1.00 57.12 172 ILE A C 1
ATOM 1330 O O . ILE A 1 172 ? 20.964 -28.753 -40.893 1.00 57.12 172 ILE A O 1
ATOM 1334 N N . PRO A 1 173 ? 20.322 -29.838 -39.018 1.00 53.53 173 PRO A N 1
ATOM 1335 C CA . PRO A 1 173 ? 21.560 -30.571 -38.943 1.00 53.53 173 PRO A CA 1
ATOM 1336 C C . PRO A 1 173 ? 21.638 -31.374 -40.232 1.00 53.53 173 PRO A C 1
ATOM 1338 O O . PRO A 1 173 ? 20.841 -32.293 -40.433 1.00 53.53 173 PRO A O 1
ATOM 1341 N N . GLU A 1 174 ? 22.583 -31.036 -41.105 1.00 56.91 174 GLU A N 1
ATOM 1342 C CA . GLU A 1 174 ? 23.048 -31.934 -42.150 1.00 56.91 174 GLU A CA 1
ATOM 1343 C C . GLU A 1 174 ? 23.792 -33.057 -41.427 1.00 56.91 174 GLU A C 1
ATOM 1345 O O . GLU A 1 174 ? 25.011 -33.197 -41.497 1.00 56.91 174 GLU A O 1
ATOM 1350 N N . LYS A 1 175 ? 23.061 -33.866 -40.649 1.00 54.62 175 LYS A N 1
ATOM 1351 C CA . LYS A 1 175 ? 23.508 -35.209 -40.340 1.00 54.62 175 LYS A CA 1
ATOM 1352 C C . LYS A 1 175 ? 23.524 -35.909 -41.688 1.00 54.62 175 LYS A C 1
ATOM 1354 O O . LYS A 1 175 ? 22.534 -36.509 -42.092 1.00 54.62 175 LYS A O 1
ATOM 1359 N N . ALA A 1 176 ? 24.646 -35.801 -42.393 1.00 56.53 176 ALA A N 1
ATOM 1360 C CA . ALA A 1 176 ? 25.033 -36.826 -43.331 1.00 56.53 176 ALA A CA 1
ATOM 1361 C C . ALA A 1 176 ? 24.947 -38.132 -42.538 1.00 56.53 176 ALA A C 1
ATOM 1363 O O . ALA A 1 176 ? 25.682 -38.326 -41.566 1.00 56.53 176 ALA A O 1
ATOM 1364 N N . CYS A 1 177 ? 23.960 -38.966 -42.863 1.00 50.19 177 CYS A N 1
ATOM 1365 C CA . CYS A 1 177 ? 23.918 -40.329 -42.375 1.00 50.19 177 CYS A CA 1
ATOM 1366 C C . CYS A 1 177 ? 25.222 -40.970 -42.837 1.00 50.19 177 CYS A C 1
ATOM 1368 O O . CYS A 1 177 ? 25.384 -41.280 -44.014 1.00 50.19 177 CYS A O 1
ATOM 1370 N N . THR A 1 178 ? 26.190 -41.111 -41.936 1.00 55.44 178 THR A N 1
ATOM 1371 C CA . THR A 1 178 ? 27.284 -42.029 -42.190 1.00 55.44 178 THR A CA 1
ATOM 1372 C C . THR A 1 178 ? 26.636 -43.403 -42.195 1.00 55.44 178 THR A C 1
ATOM 1374 O O . THR A 1 178 ? 26.193 -43.878 -41.148 1.00 55.44 178 THR A O 1
ATOM 1377 N N . ASP A 1 179 ? 26.545 -44.022 -43.369 1.00 50.28 179 ASP A N 1
ATOM 1378 C CA . ASP A 1 179 ? 26.171 -45.426 -43.538 1.00 50.28 179 ASP A CA 1
ATOM 1379 C C . ASP A 1 179 ? 27.268 -46.335 -42.945 1.00 50.28 179 ASP A C 1
ATOM 1381 O O . ASP A 1 179 ? 27.850 -47.186 -43.612 1.00 50.28 179 ASP A O 1
ATOM 1385 N N . SER A 1 180 ? 27.600 -46.174 -41.664 1.00 51.75 180 SER A N 1
ATOM 1386 C CA . SER A 1 180 ? 28.235 -47.231 -40.888 1.00 51.75 180 SER A CA 1
ATOM 1387 C C . SER A 1 180 ? 27.116 -48.154 -40.427 1.00 51.75 180 SER A C 1
ATOM 1389 O O . SER A 1 180 ? 26.598 -48.033 -39.318 1.00 51.75 180 SER A O 1
ATOM 1391 N N . ALA A 1 181 ? 26.712 -49.035 -41.340 1.00 51.84 181 ALA A N 1
ATOM 1392 C CA . ALA A 1 181 ? 25.573 -49.944 -41.280 1.00 51.84 181 ALA A CA 1
ATOM 1393 C C . ALA A 1 181 ? 25.590 -50.993 -40.137 1.00 51.84 181 ALA A C 1
ATOM 1395 O O . ALA A 1 181 ? 25.011 -52.057 -40.313 1.00 51.84 181 ALA A O 1
ATOM 1396 N N . ASN A 1 182 ? 26.228 -50.738 -38.984 1.00 55.81 182 ASN A N 1
ATOM 1397 C CA . ASN A 1 182 ? 26.368 -51.719 -37.896 1.00 55.81 182 ASN A CA 1
ATOM 1398 C C . ASN A 1 182 ? 26.228 -51.185 -36.452 1.00 55.81 182 ASN A C 1
ATOM 1400 O O . ASN A 1 182 ? 26.248 -52.005 -35.537 1.00 55.81 182 ASN A O 1
ATOM 1404 N N . ASP A 1 183 ? 26.039 -49.883 -36.204 1.00 57.72 183 ASP A N 1
ATOM 1405 C CA . ASP A 1 183 ? 25.803 -49.394 -34.831 1.00 57.72 183 ASP A CA 1
ATOM 1406 C C . ASP A 1 183 ? 24.292 -49.362 -34.526 1.00 57.72 183 ASP A C 1
ATOM 1408 O O . ASP A 1 183 ? 23.506 -48.705 -35.212 1.00 57.72 183 ASP A O 1
ATOM 1412 N N . GLN A 1 184 ? 23.871 -50.093 -33.489 1.00 65.50 184 GLN A N 1
ATOM 1413 C CA . GLN A 1 184 ? 22.480 -50.167 -33.037 1.00 65.50 184 GLN A CA 1
ATOM 1414 C C . GLN A 1 184 ? 21.979 -48.748 -32.679 1.00 65.50 184 GLN A C 1
ATOM 1416 O O . GLN A 1 184 ? 22.683 -48.016 -31.979 1.00 65.50 184 GLN A O 1
ATOM 1421 N N . PRO A 1 185 ? 20.769 -48.325 -33.099 1.00 61.00 185 PRO A N 1
ATOM 1422 C CA . PRO A 1 185 ? 20.303 -46.938 -32.951 1.00 61.00 185 PRO A CA 1
ATOM 1423 C C . PRO A 1 185 ? 20.374 -46.416 -31.507 1.00 61.00 185 PRO A C 1
ATOM 1425 O O . PRO A 1 185 ? 20.675 -45.246 -31.283 1.00 61.00 185 PRO A O 1
ATOM 1428 N N . CYS A 1 186 ? 20.181 -47.286 -30.514 1.00 65.31 186 CYS A N 1
ATOM 1429 C CA . CYS A 1 186 ? 20.290 -46.945 -29.096 1.00 65.31 186 CYS A CA 1
ATOM 1430 C C . CYS A 1 186 ? 21.696 -46.467 -28.678 1.00 65.31 186 CYS A C 1
ATOM 1432 O O . CYS A 1 186 ? 21.808 -45.592 -27.818 1.00 65.31 186 CYS A O 1
ATOM 1434 N N . ASP A 1 187 ? 22.761 -46.993 -29.289 1.00 70.50 187 ASP A N 1
ATOM 1435 C CA . ASP A 1 187 ? 24.144 -46.622 -28.963 1.00 70.50 187 ASP A CA 1
ATOM 1436 C C . ASP A 1 187 ? 24.544 -45.291 -29.604 1.00 70.50 187 ASP A C 1
ATOM 1438 O O . ASP A 1 187 ? 25.289 -44.508 -29.009 1.00 70.50 187 ASP A O 1
ATOM 1442 N N . ALA A 1 188 ? 23.979 -44.979 -30.774 1.00 68.62 188 ALA A N 1
ATOM 1443 C CA . ALA A 1 188 ? 24.114 -43.666 -31.394 1.00 68.62 188 ALA A CA 1
ATOM 1444 C C . ALA A 1 188 ? 23.467 -42.571 -30.529 1.00 68.62 188 ALA A C 1
ATOM 1446 O O . ALA A 1 188 ? 24.088 -41.536 -30.302 1.00 68.62 188 ALA A O 1
ATOM 1447 N N . PHE A 1 189 ? 22.268 -42.807 -29.979 1.00 64.56 189 PHE A N 1
ATOM 1448 C CA . PHE A 1 189 ? 21.607 -41.848 -29.082 1.00 64.56 189 PHE A CA 1
ATOM 1449 C C . PHE A 1 189 ? 22.311 -41.699 -27.725 1.00 64.56 189 PHE A C 1
ATOM 1451 O O . PHE A 1 189 ? 22.349 -40.593 -27.195 1.00 64.56 189 PHE A O 1
ATOM 1458 N N . LYS A 1 190 ? 22.937 -42.758 -27.189 1.00 67.56 190 LYS A N 1
ATOM 1459 C CA . LYS A 1 190 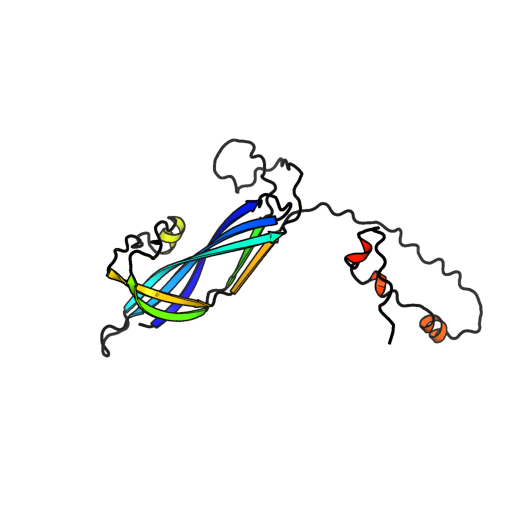? 23.754 -42.665 -25.962 1.00 67.56 190 LYS A CA 1
ATOM 1460 C C . LYS A 1 190 ? 25.023 -41.822 -26.124 1.00 67.56 190 LYS A C 1
ATOM 1462 O O . LYS A 1 190 ? 25.475 -41.234 -25.146 1.00 67.56 190 LYS A O 1
ATOM 1467 N N . LYS A 1 191 ? 25.614 -41.768 -27.323 1.00 68.75 191 LYS A N 1
ATOM 1468 C CA . LYS A 1 191 ? 26.828 -40.972 -27.598 1.00 68.75 191 LYS A CA 1
ATOM 1469 C C . LYS A 1 191 ? 26.544 -39.469 -27.725 1.00 68.75 191 LYS A C 1
ATOM 1471 O O . LYS A 1 191 ? 27.476 -38.672 -27.633 1.00 68.75 191 LYS A O 1
ATOM 1476 N N . ILE A 1 192 ? 25.289 -39.063 -27.937 1.00 72.81 192 ILE A N 1
ATOM 1477 C CA . ILE A 1 192 ? 24.936 -37.649 -28.099 1.00 72.81 192 ILE A CA 1
ATOM 1478 C C . ILE A 1 192 ? 24.805 -36.999 -26.713 1.00 72.81 192 ILE A C 1
ATOM 1480 O O . ILE A 1 192 ? 23.849 -37.242 -25.981 1.00 72.81 192 ILE A O 1
ATOM 1484 N N . LYS A 1 193 ? 25.778 -36.136 -26.396 1.00 61.62 193 LYS A N 1
ATOM 1485 C CA . LYS A 1 193 ? 25.709 -35.043 -25.410 1.00 61.62 193 LYS A CA 1
ATOM 1486 C C . LYS A 1 193 ? 24.353 -34.331 -25.408 1.00 61.62 193 LYS A C 1
ATOM 1488 O O . LYS A 1 193 ? 24.142 -33.560 -26.339 1.00 61.62 193 LYS A O 1
ATOM 1493 N N . PHE A 1 194 ? 23.451 -34.533 -24.442 1.00 64.88 194 PHE A N 1
ATOM 1494 C CA . PHE A 1 194 ? 22.298 -33.627 -24.328 1.00 64.88 194 PHE A CA 1
ATOM 1495 C C . PHE A 1 194 ? 22.825 -32.213 -24.012 1.00 64.88 194 PHE A C 1
ATOM 1497 O O . PHE A 1 194 ? 23.633 -32.093 -23.086 1.00 64.88 194 PHE A O 1
ATOM 1504 N N . PRO A 1 195 ? 22.445 -31.168 -24.774 1.00 65.38 195 PRO A N 1
ATOM 1505 C CA . PRO A 1 195 ? 23.017 -29.831 -24.645 1.00 65.38 195 PRO A CA 1
ATOM 1506 C C . PRO A 1 195 ? 22.340 -29.107 -23.482 1.00 65.38 195 PRO A C 1
ATOM 1508 O O . PRO A 1 195 ? 21.514 -28.215 -23.647 1.00 65.38 195 PRO A O 1
ATOM 1511 N N . THR A 1 196 ? 22.654 -29.575 -22.280 1.00 66.88 196 THR A N 1
ATOM 1512 C CA . THR A 1 196 ? 22.096 -29.078 -21.029 1.00 66.88 196 THR A CA 1
ATOM 1513 C C . THR A 1 196 ? 22.422 -27.595 -20.864 1.00 66.88 196 THR A C 1
ATOM 1515 O O . THR A 1 196 ? 21.532 -26.818 -20.543 1.00 66.88 196 THR A O 1
ATOM 1518 N N . ASP A 1 197 ? 23.655 -27.189 -21.178 1.00 62.81 197 ASP A N 1
ATOM 1519 C CA . ASP A 1 197 ? 24.147 -25.820 -20.981 1.00 62.81 197 ASP A CA 1
ATOM 1520 C C . ASP A 1 197 ? 23.449 -24.774 -21.866 1.00 62.81 197 ASP A C 1
ATOM 1522 O O . ASP A 1 197 ? 23.282 -23.639 -21.432 1.00 62.81 197 ASP A O 1
ATOM 1526 N N . ASP A 1 198 ? 22.942 -25.161 -23.041 1.00 66.56 198 ASP A N 1
ATOM 1527 C CA . ASP A 1 198 ? 22.188 -24.262 -23.933 1.00 66.56 198 ASP A CA 1
ATOM 1528 C C . ASP A 1 198 ? 20.752 -24.001 -23.440 1.00 66.56 198 ASP A C 1
ATOM 1530 O O . ASP A 1 198 ? 20.076 -23.083 -23.905 1.00 66.56 198 ASP A O 1
ATOM 1534 N N . PHE A 1 199 ? 20.266 -24.812 -22.494 1.00 68.19 199 PHE A N 1
ATOM 1535 C CA . PHE A 1 199 ? 18.936 -24.681 -21.896 1.00 68.19 199 PHE A CA 1
ATOM 1536 C C . PHE A 1 199 ? 18.934 -23.910 -20.570 1.00 68.19 199 PHE A C 1
ATOM 1538 O O . PHE A 1 199 ? 17.854 -23.600 -20.057 1.00 68.19 199 PHE A O 1
ATOM 1545 N N . PHE A 1 200 ? 20.105 -23.577 -20.015 1.00 65.56 200 PHE A N 1
ATOM 1546 C CA . PHE A 1 200 ? 20.210 -22.776 -18.797 1.00 65.56 200 PHE A CA 1
ATOM 1547 C C . PHE A 1 200 ? 20.620 -21.331 -19.119 1.00 65.56 200 PHE A C 1
ATOM 1549 O O . PHE A 1 200 ? 21.487 -21.106 -19.960 1.00 65.56 200 PHE A O 1
ATOM 1556 N N . PRO A 1 201 ? 20.019 -20.323 -18.456 1.00 59.50 201 PRO A N 1
ATOM 1557 C CA . PRO A 1 201 ? 20.399 -18.927 -18.645 1.00 59.50 201 PRO A CA 1
ATOM 1558 C C . PRO A 1 201 ? 21.902 -18.712 -18.387 1.00 59.50 201 PRO A C 1
ATOM 1560 O O . PRO A 1 201 ? 22.429 -19.320 -17.448 1.00 59.50 201 PRO A O 1
ATOM 1563 N N . PRO A 1 202 ? 22.582 -17.827 -19.146 1.00 61.19 202 PRO A N 1
ATOM 1564 C CA . PRO A 1 202 ? 24.008 -17.572 -18.976 1.00 61.19 202 PRO A CA 1
ATOM 1565 C C . PRO A 1 202 ? 24.328 -17.204 -17.531 1.00 61.19 202 PRO A C 1
ATOM 1567 O O . PRO A 1 202 ? 23.653 -16.361 -16.925 1.00 61.19 202 PRO A O 1
ATOM 1570 N N . ARG A 1 203 ? 25.363 -17.831 -16.969 1.00 62.47 203 ARG A N 1
ATOM 1571 C CA . ARG A 1 203 ? 25.804 -17.500 -15.616 1.00 62.47 203 ARG A CA 1
ATOM 1572 C C . ARG A 1 203 ? 26.434 -16.101 -15.644 1.00 62.47 203 ARG A C 1
ATOM 1574 O O . ARG A 1 203 ? 27.076 -15.740 -16.630 1.00 62.47 203 ARG A O 1
ATOM 1581 N N . PRO A 1 204 ? 26.319 -15.308 -14.566 1.00 56.28 204 PRO A N 1
ATOM 1582 C CA . PRO A 1 204 ? 26.829 -13.933 -14.526 1.00 56.28 204 PRO A CA 1
ATOM 1583 C C . PRO A 1 204 ? 28.327 -13.775 -14.846 1.00 56.28 204 PRO A C 1
ATOM 1585 O O . PRO A 1 204 ? 28.767 -12.668 -15.139 1.00 56.28 204 PRO A O 1
ATOM 1588 N N . CYS A 1 205 ? 29.110 -14.857 -14.790 1.00 53.44 205 CYS A N 1
ATOM 1589 C CA . CYS A 1 205 ? 30.543 -14.856 -15.080 1.00 53.44 205 CYS A CA 1
ATOM 1590 C C . CYS A 1 205 ? 30.869 -14.738 -16.581 1.00 53.44 205 CYS A C 1
ATOM 1592 O O . CYS A 1 205 ? 31.887 -14.141 -16.922 1.00 53.44 205 CYS A O 1
ATOM 1594 N N . ASP A 1 206 ? 29.998 -15.211 -17.478 1.00 54.78 206 ASP A N 1
ATOM 1595 C CA . ASP A 1 206 ? 30.282 -15.253 -18.924 1.00 54.78 206 ASP A CA 1
ATOM 1596 C C . ASP A 1 206 ? 30.042 -13.906 -19.636 1.00 54.78 206 ASP A C 1
ATOM 1598 O O . ASP A 1 206 ? 30.403 -13.722 -20.796 1.00 54.78 206 ASP A O 1
ATOM 1602 N N . ILE A 1 207 ? 29.453 -12.926 -18.939 1.00 54.06 207 ILE A N 1
ATOM 1603 C CA . ILE A 1 207 ? 29.092 -11.605 -19.490 1.00 54.06 207 ILE A CA 1
ATOM 1604 C C . ILE A 1 207 ? 30.268 -10.613 -19.446 1.00 54.06 207 ILE A C 1
ATOM 1606 O O . ILE A 1 207 ? 30.223 -9.546 -20.059 1.00 54.06 207 ILE A O 1
ATOM 1610 N N . SER A 1 208 ? 31.366 -10.967 -18.779 1.00 45.88 208 SER A N 1
ATOM 1611 C CA . SER A 1 208 ? 32.560 -10.130 -18.714 1.00 45.88 208 SER A CA 1
ATOM 1612 C C . SER A 1 208 ? 33.762 -10.878 -19.269 1.00 45.88 208 SER A C 1
ATOM 1614 O O . SER A 1 208 ? 34.305 -11.762 -18.615 1.00 45.88 208 SER A O 1
ATOM 1616 N N . GLY A 1 209 ? 34.226 -10.473 -20.452 1.00 50.12 209 GLY A N 1
ATOM 1617 C CA . GLY A 1 209 ? 35.566 -10.784 -20.952 1.00 50.12 209 GLY A CA 1
ATOM 1618 C C . GLY A 1 209 ? 36.644 -10.097 -20.109 1.00 50.12 209 GLY A C 1
ATOM 1619 O O . GLY A 1 209 ? 37.381 -9.250 -20.606 1.00 50.12 209 GLY A O 1
ATOM 1620 N N . CYS A 1 210 ? 36.702 -10.416 -18.817 1.00 38.78 210 CYS A N 1
ATOM 1621 C CA . CYS A 1 210 ? 37.658 -9.873 -17.869 1.00 38.78 210 CYS A CA 1
ATOM 1622 C C . CYS A 1 210 ? 38.553 -11.015 -17.387 1.00 38.78 210 CYS A C 1
ATOM 1624 O O . CYS A 1 210 ? 38.103 -11.930 -16.699 1.00 38.78 210 CYS A O 1
ATOM 1626 N N . GLY A 1 211 ? 39.822 -10.971 -17.796 1.00 46.66 211 GLY A N 1
ATOM 1627 C CA . GLY A 1 211 ? 40.852 -11.925 -17.406 1.00 46.66 211 GLY A CA 1
ATOM 1628 C C . GLY A 1 211 ? 41.184 -11.835 -15.920 1.00 46.66 211 GLY A C 1
ATOM 1629 O O . GLY A 1 211 ? 42.176 -11.216 -15.545 1.00 46.66 211 GLY A O 1
ATOM 1630 N N . CYS A 1 212 ? 40.390 -12.503 -15.091 1.00 39.88 212 CYS A N 1
ATOM 1631 C CA . CYS A 1 212 ? 40.746 -12.810 -13.714 1.00 39.88 212 CYS A CA 1
ATOM 1632 C C . CYS A 1 212 ? 40.705 -14.324 -13.524 1.00 39.88 212 CYS A C 1
ATOM 1634 O O . CYS A 1 212 ? 39.659 -14.958 -13.631 1.00 39.88 212 CYS A O 1
ATOM 1636 N N . GLY A 1 213 ? 41.887 -14.894 -13.284 1.00 48.03 213 GLY A N 1
ATOM 1637 C CA . GLY A 1 213 ? 42.079 -16.316 -13.062 1.00 48.03 213 GLY A CA 1
ATOM 1638 C C . GLY A 1 213 ? 41.340 -16.800 -11.821 1.00 48.03 213 GLY A C 1
ATOM 1639 O O . GLY A 1 213 ? 41.676 -16.424 -10.700 1.00 48.03 213 GLY A O 1
ATOM 1640 N N . CYS A 1 214 ? 40.390 -17.699 -12.034 1.00 37.50 214 CYS A N 1
ATOM 1641 C CA . CYS A 1 214 ? 39.914 -18.618 -11.015 1.00 37.50 214 CYS A CA 1
ATOM 1642 C C . CYS A 1 214 ? 40.202 -20.032 -11.516 1.00 37.50 214 CYS A C 1
ATOM 1644 O O . CYS A 1 214 ? 39.343 -20.703 -12.078 1.00 37.50 214 CYS A O 1
ATOM 1646 N N . ASN A 1 215 ? 41.455 -20.456 -11.337 1.00 44.81 215 ASN A N 1
ATOM 1647 C CA . ASN A 1 215 ? 41.744 -21.877 -11.215 1.00 44.81 215 ASN A CA 1
ATOM 1648 C C . ASN A 1 215 ? 41.134 -22.365 -9.897 1.00 44.81 215 ASN A C 1
ATOM 1650 O O . ASN A 1 215 ? 41.253 -21.680 -8.879 1.00 44.81 215 ASN A O 1
ATOM 1654 N N . ASN A 1 216 ? 40.574 -23.572 -9.951 1.00 47.34 216 ASN A N 1
ATOM 1655 C CA . ASN A 1 216 ? 40.100 -24.419 -8.853 1.00 47.34 216 ASN A CA 1
ATOM 1656 C C . ASN A 1 216 ? 38.611 -24.284 -8.510 1.00 47.34 216 ASN A C 1
ATOM 1658 O O . ASN A 1 216 ? 38.223 -23.563 -7.595 1.00 47.34 216 ASN A O 1
ATOM 1662 N N . CYS A 1 217 ? 37.797 -25.092 -9.188 1.00 34.78 217 CYS A N 1
ATOM 1663 C CA . CYS A 1 217 ? 36.763 -25.892 -8.536 1.00 34.78 217 CYS A CA 1
ATOM 1664 C C . CYS A 1 217 ? 36.913 -27.305 -9.107 1.00 34.78 217 CYS A C 1
ATOM 1666 O O . CYS A 1 217 ? 36.630 -27.536 -10.280 1.00 34.78 217 CYS A O 1
ATOM 1668 N N . GLU A 1 218 ? 37.508 -28.174 -8.297 1.00 35.28 218 GLU A N 1
ATOM 1669 C CA . GLU A 1 218 ? 37.758 -29.584 -8.574 1.00 35.28 218 GLU A CA 1
ATOM 1670 C C . GLU A 1 218 ? 36.433 -30.340 -8.744 1.00 35.28 218 GLU A C 1
ATOM 1672 O O . GLU A 1 218 ? 35.441 -30.041 -8.076 1.00 35.28 218 GLU A O 1
ATOM 1677 N N . GLU A 1 219 ? 36.439 -31.298 -9.670 1.00 35.41 219 GLU A N 1
ATOM 1678 C CA . GLU A 1 219 ? 35.427 -32.341 -9.800 1.00 35.41 219 GLU A CA 1
ATOM 1679 C C . GLU A 1 219 ? 35.643 -33.388 -8.696 1.00 35.41 219 GLU A C 1
ATOM 1681 O O . GLU A 1 219 ? 36.717 -33.988 -8.623 1.00 35.41 219 GLU A O 1
ATOM 1686 N N . GLU A 1 220 ? 34.608 -33.638 -7.895 1.00 30.98 220 GLU A N 1
ATOM 1687 C CA . GLU A 1 220 ? 34.287 -34.965 -7.350 1.00 30.98 220 GLU A CA 1
ATOM 1688 C C . GLU A 1 220 ? 32.763 -35.160 -7.352 1.00 30.98 220 GLU A C 1
ATOM 1690 O O . GLU A 1 220 ? 32.041 -34.211 -6.956 1.00 30.98 220 GLU A O 1
#